Protein AF-A0A0M8TEH3-F1 (afdb_monomer_lite)

Foldseek 3Di:
DDKDKAQDVGFDQWDDDPQKTWGPCSDPQWIWIWGADPVGIAIKIFRNDQDDPPFDKTKIKMQAAQWDWDADPQQKIFIAHPVRHTQFIQHFKKFAAPDADPPPRDGPDIDGWDWDWDDDHRMIIIMTTGDRRTGMIRNSVRCRVVRNQPDPVLVVLLVVLVVLLVVLQVLLQVVLVVCVVPHDPVLRQDLPDPCLVLLLVLLLVLLVVLCVVVVHDDPVLSVCLRSSLSSSLSSNCSSCVVVVHDDPPCPSSVSSSSSSNSSSNRPD

Structure (mmCIF, N/CA/C/O backbone):
data_AF-A0A0M8TEH3-F1
#
_entry.id   AF-A0A0M8TEH3-F1
#
loop_
_atom_site.group_PDB
_atom_site.id
_atom_site.type_symbol
_atom_site.label_atom_id
_atom_site.label_alt_id
_atom_site.label_comp_id
_atom_site.label_asym_id
_atom_site.label_entity_id
_atom_site.label_seq_id
_atom_site.pdbx_PDB_ins_code
_atom_site.Cartn_x
_atom_site.Cartn_y
_atom_site.Cartn_z
_atom_site.occupancy
_atom_site.B_iso_or_equiv
_atom_site.auth_seq_id
_atom_site.auth_comp_id
_atom_site.auth_asym_id
_atom_site.auth_atom_id
_atom_site.pdbx_PDB_model_num
ATOM 1 N N . MET A 1 1 ? 4.874 3.918 8.727 1.00 57.38 1 MET A N 1
ATOM 2 C CA . MET A 1 1 ? 3.866 3.924 9.818 1.00 57.38 1 MET A CA 1
ATOM 3 C C . MET A 1 1 ? 2.826 2.886 9.450 1.00 57.38 1 MET A C 1
ATOM 5 O O . MET A 1 1 ? 2.439 2.875 8.295 1.00 57.38 1 MET A O 1
ATOM 9 N N . GLN A 1 2 ? 2.426 2.018 10.378 1.00 65.50 2 GLN A N 1
ATOM 10 C CA . GLN A 1 2 ? 1.523 0.896 10.102 1.00 65.50 2 GLN A CA 1
ATOM 11 C C . GLN A 1 2 ? 0.302 0.999 11.023 1.00 65.50 2 GLN A C 1
ATOM 13 O O . GLN A 1 2 ? 0.466 1.233 12.225 1.00 65.50 2 GLN A O 1
ATOM 18 N N . ILE A 1 3 ? -0.900 0.846 10.463 1.00 69.75 3 ILE A N 1
ATOM 19 C CA . ILE A 1 3 ? -2.105 0.527 11.235 1.00 69.75 3 ILE A CA 1
ATOM 20 C C . ILE A 1 3 ? -2.339 -0.974 11.080 1.00 69.75 3 ILE A C 1
ATOM 22 O O . ILE A 1 3 ? -2.339 -1.485 9.964 1.00 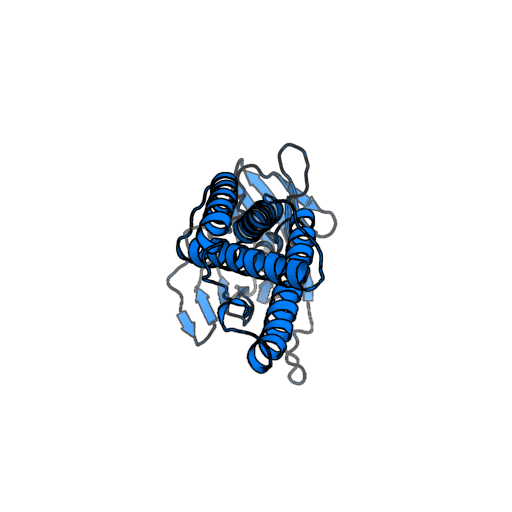69.75 3 ILE A O 1
ATOM 26 N N . THR A 1 4 ? -2.519 -1.683 12.188 1.00 74.56 4 THR A N 1
ATOM 27 C CA . THR A 1 4 ? -2.731 -3.134 12.183 1.00 74.56 4 THR A CA 1
ATOM 28 C C . THR A 1 4 ? -4.038 -3.459 12.882 1.00 74.56 4 THR A C 1
ATOM 30 O O . THR A 1 4 ? -4.184 -3.170 14.071 1.00 74.56 4 THR A O 1
ATOM 33 N N . LEU A 1 5 ? -4.964 -4.087 12.158 1.00 76.19 5 LEU A N 1
ATOM 34 C CA . LEU A 1 5 ? -6.160 -4.683 12.743 1.00 76.19 5 LEU A CA 1
ATOM 35 C C . LEU A 1 5 ? -5.788 -5.889 13.598 1.00 76.19 5 LEU A C 1
ATOM 37 O O . LEU A 1 5 ? -4.955 -6.714 13.228 1.00 76.19 5 LEU A O 1
ATOM 41 N N . GLN A 1 6 ? -6.391 -5.957 14.774 1.00 76.69 6 GLN A N 1
ATOM 42 C CA . GLN A 1 6 ? -6.222 -7.030 15.728 1.00 76.69 6 GLN A CA 1
ATOM 43 C C . GLN A 1 6 ? -7.579 -7.653 16.039 1.00 76.69 6 GLN A C 1
ATOM 45 O O . GLN A 1 6 ? -8.609 -6.986 16.043 1.00 76.69 6 GLN A O 1
ATOM 50 N N . TRP A 1 7 ? -7.548 -8.938 16.374 1.00 76.75 7 TRP A N 1
ATOM 51 C CA . TRP A 1 7 ? -8.711 -9.683 16.832 1.00 76.75 7 TRP A CA 1
ATOM 52 C C . TRP A 1 7 ? -8.555 -9.962 18.317 1.00 76.75 7 TRP A C 1
ATOM 54 O O . TRP A 1 7 ? -7.493 -10.402 18.773 1.00 76.75 7 TRP A O 1
ATOM 64 N N . LYS A 1 8 ? -9.589 -9.653 19.099 1.00 69.25 8 LYS A N 1
ATOM 65 C CA . LYS A 1 8 ? -9.547 -9.835 20.548 1.00 69.25 8 LYS A CA 1
ATOM 66 C C . LYS A 1 8 ? -9.510 -11.335 20.859 1.00 69.25 8 LYS A C 1
ATOM 68 O O . LYS A 1 8 ? -10.500 -12.021 20.664 1.00 69.25 8 LYS A O 1
ATOM 73 N N . GLY A 1 9 ? -8.370 -11.818 21.356 1.00 67.94 9 GLY A N 1
ATOM 74 C CA . GLY A 1 9 ? -8.129 -13.249 21.599 1.00 67.94 9 GLY A CA 1
ATOM 75 C C . GLY A 1 9 ? -7.393 -13.975 20.466 1.00 67.94 9 GLY A C 1
ATOM 76 O O . GLY A 1 9 ? -7.049 -15.140 20.634 1.00 67.94 9 GLY A O 1
ATOM 77 N N . GLY A 1 10 ? -7.075 -13.280 19.367 1.00 72.44 10 GLY A N 1
ATOM 78 C CA . GLY A 1 10 ? -6.498 -13.881 18.162 1.00 72.44 10 GLY A CA 1
ATOM 79 C C . GLY A 1 10 ? -7.558 -14.520 17.264 1.00 72.44 10 GLY A C 1
ATOM 80 O O . GLY A 1 10 ? -8.708 -14.679 17.661 1.00 72.44 10 GLY A O 1
ATOM 81 N N . LEU A 1 11 ? -7.170 -14.853 16.032 1.00 79.69 11 LEU A N 1
ATOM 82 C CA . LEU A 1 11 ? -8.042 -15.592 15.122 1.00 79.69 11 LEU A CA 1
ATOM 83 C C . LEU A 1 11 ? -7.914 -17.103 15.377 1.00 79.69 11 LEU A C 1
ATOM 85 O O . LEU A 1 11 ? -6.793 -17.585 15.570 1.00 79.69 11 LEU A O 1
ATOM 89 N N . PRO A 1 12 ? -9.029 -17.856 15.369 1.00 82.31 12 PRO A N 1
ATOM 90 C CA . PRO A 1 12 ? -9.002 -19.312 15.448 1.00 82.31 12 PRO A CA 1
ATOM 91 C C . PRO A 1 12 ? -8.363 -19.925 14.192 1.00 82.31 12 PRO A C 1
ATOM 93 O O . PRO A 1 12 ? -8.010 -19.235 13.238 1.00 82.31 12 PRO A O 1
ATOM 96 N N . LYS A 1 13 ? -8.201 -21.251 14.173 1.00 84.44 13 LYS A N 1
ATOM 97 C CA . LYS A 1 13 ? -7.773 -21.939 12.950 1.00 84.44 13 LYS A CA 1
ATOM 98 C C . LYS A 1 13 ? -8.873 -21.793 11.879 1.00 84.44 13 LYS A C 1
ATOM 100 O O . LYS A 1 13 ? -10.012 -22.143 12.189 1.00 84.44 13 LYS A O 1
ATOM 105 N N . PRO A 1 14 ? -8.559 -21.318 10.658 1.00 90.44 14 PRO A N 1
ATOM 106 C CA . PRO A 1 14 ? -9.569 -21.132 9.627 1.00 90.44 14 PRO A CA 1
ATOM 107 C C . PRO A 1 14 ? -9.998 -22.457 8.992 1.00 90.44 14 PRO A C 1
ATOM 109 O O . PRO A 1 14 ? -9.197 -23.392 8.868 1.00 90.44 14 PRO A O 1
ATOM 112 N N . GLN A 1 15 ? -11.245 -22.496 8.536 1.00 88.69 15 GLN A N 1
ATOM 113 C CA . GLN A 1 15 ? -11.731 -23.430 7.528 1.00 88.69 15 GLN A CA 1
ATOM 114 C C . GLN A 1 15 ? -11.452 -22.822 6.152 1.00 88.69 15 GLN A C 1
ATOM 116 O O . GLN A 1 15 ? -11.742 -21.651 5.925 1.00 88.69 15 GLN A O 1
ATOM 121 N N . LEU A 1 16 ? -10.822 -23.587 5.264 1.00 89.62 16 LEU A N 1
ATOM 122 C CA . LEU A 1 16 ? -10.418 -23.102 3.945 1.00 89.62 16 LEU A CA 1
ATOM 123 C C . LEU A 1 16 ? -11.288 -23.749 2.873 1.00 89.62 16 LEU A C 1
ATOM 125 O O . LEU A 1 16 ? -11.380 -24.976 2.831 1.00 89.62 16 LEU A O 1
ATOM 129 N N . ASP A 1 17 ? -11.852 -22.925 1.997 1.00 83.50 17 ASP A N 1
ATOM 130 C CA . ASP A 1 17 ? -12.578 -23.349 0.804 1.00 83.50 17 ASP A CA 1
ATOM 131 C C . ASP A 1 17 ? -12.169 -22.471 -0.387 1.00 83.50 17 ASP A C 1
ATOM 133 O O . ASP A 1 17 ? -12.531 -21.299 -0.484 1.00 83.50 17 ASP A O 1
ATOM 137 N N . GLY A 1 18 ? -11.326 -23.012 -1.270 1.00 87.88 18 GLY A N 1
ATOM 138 C CA . GLY A 1 18 ? -10.786 -22.271 -2.412 1.00 87.88 18 GLY A CA 1
ATOM 139 C C . GLY A 1 18 ? -10.038 -20.994 -2.003 1.00 87.88 18 GLY A C 1
ATOM 140 O O . GLY A 1 18 ? -8.974 -21.054 -1.385 1.00 87.88 18 GLY A O 1
ATOM 141 N N . THR A 1 19 ? -10.579 -19.836 -2.392 1.00 83.12 19 THR A N 1
ATOM 142 C CA . THR A 1 19 ? -10.060 -18.492 -2.072 1.00 83.12 19 THR A CA 1
ATOM 143 C C . THR A 1 19 ? -10.574 -17.939 -0.742 1.00 83.12 19 THR A C 1
ATOM 145 O O . THR A 1 19 ? -10.140 -16.862 -0.332 1.00 83.12 19 THR A O 1
ATOM 148 N N . ARG A 1 20 ? -11.473 -18.656 -0.060 1.00 83.50 20 ARG A N 1
ATOM 149 C CA . ARG A 1 20 ? -12.151 -18.231 1.166 1.00 83.50 20 ARG A CA 1
ATOM 150 C C . ARG A 1 20 ? -11.533 -18.895 2.396 1.00 83.50 20 ARG A C 1
ATOM 152 O O . ARG A 1 20 ? -11.299 -20.103 2.429 1.00 83.50 20 ARG A O 1
ATOM 159 N N . ALA A 1 21 ? -11.292 -18.094 3.428 1.00 86.50 21 ALA A N 1
ATOM 160 C CA . ALA A 1 21 ? -10.874 -18.519 4.755 1.00 86.50 21 ALA A CA 1
ATOM 161 C C . ALA A 1 21 ? -11.903 -18.052 5.789 1.00 86.50 21 ALA A C 1
ATOM 163 O O . ALA A 1 21 ? -12.058 -16.855 6.031 1.00 86.50 21 ALA A O 1
ATOM 164 N N . GLU A 1 22 ? -12.591 -19.003 6.411 1.00 86.75 22 GLU A N 1
ATOM 165 C CA . GLU A 1 22 ? -13.615 -18.756 7.421 1.00 86.75 22 GLU A CA 1
ATOM 166 C C . GLU A 1 22 ? -13.070 -19.029 8.824 1.00 86.75 22 GLU A C 1
ATOM 168 O O . GLU A 1 22 ? -12.599 -20.122 9.146 1.00 86.75 22 GLU A O 1
ATOM 173 N N . TYR A 1 23 ? -13.155 -18.027 9.687 1.00 86.69 23 TYR A N 1
ATOM 174 C CA . TYR A 1 23 ? -12.744 -18.073 11.080 1.00 86.69 23 TYR A CA 1
ATOM 175 C C . TYR A 1 23 ? -13.982 -18.133 11.970 1.00 86.69 23 TYR A C 1
ATOM 177 O O . TYR A 1 23 ? -14.551 -17.115 12.374 1.00 86.69 23 TYR A O 1
ATOM 185 N N . THR A 1 24 ? -14.386 -19.358 12.283 1.00 86.94 24 THR A N 1
ATOM 186 C CA . THR A 1 24 ? -15.602 -19.637 13.041 1.00 86.94 24 THR A CA 1
ATOM 187 C C . THR A 1 24 ? -15.549 -19.065 14.464 1.00 86.94 24 THR A C 1
ATOM 189 O O . THR A 1 24 ? -14.613 -19.346 15.213 1.00 86.94 24 THR A O 1
ATOM 192 N N . ASN A 1 25 ? -16.578 -18.310 14.861 1.00 81.50 25 ASN A N 1
ATOM 193 C CA . ASN A 1 25 ? -16.709 -17.634 16.158 1.00 81.50 25 ASN A CA 1
ATOM 194 C C . ASN A 1 25 ? -15.516 -16.719 16.498 1.00 81.50 25 ASN A C 1
ATOM 196 O O . ASN A 1 25 ? -15.121 -16.602 17.661 1.00 81.50 25 ASN A O 1
ATOM 200 N N . ALA A 1 26 ? -14.915 -16.091 15.483 1.00 82.12 26 ALA A N 1
ATOM 201 C CA . ALA A 1 26 ? -13.790 -15.172 15.655 1.00 82.12 26 ALA A CA 1
ATOM 202 C C . ALA A 1 26 ? -14.170 -13.881 16.396 1.00 82.12 26 ALA A C 1
ATOM 204 O O . ALA A 1 26 ? -13.321 -13.254 17.034 1.00 82.12 26 ALA A O 1
ATOM 205 N N . VAL A 1 27 ? -15.444 -13.499 16.351 1.00 79.31 27 VAL A N 1
ATOM 206 C CA . VAL A 1 27 ? -16.029 -12.489 17.235 1.00 79.31 27 VAL A CA 1
ATOM 207 C C . VAL A 1 27 ? -17.262 -13.090 17.923 1.00 79.31 27 VAL A C 1
ATOM 209 O O . VAL A 1 27 ? -17.767 -14.125 17.483 1.00 79.31 27 VAL A O 1
ATOM 212 N N . PRO A 1 28 ? -17.753 -12.509 19.034 1.00 79.94 28 PRO A N 1
ATOM 213 C CA . PRO A 1 28 ? -18.875 -13.092 19.768 1.00 79.94 28 PRO A CA 1
ATOM 214 C C . PRO A 1 28 ? -20.070 -13.356 18.843 1.00 79.94 28 PRO A C 1
ATOM 216 O O . PRO A 1 28 ? -20.590 -12.416 18.269 1.00 79.94 28 PRO A O 1
ATOM 219 N N . GLY A 1 29 ? -20.492 -14.609 18.664 1.00 76.62 29 GLY A N 1
ATOM 220 C CA . GLY A 1 29 ? -21.671 -14.955 17.853 1.00 76.62 29 GLY A CA 1
ATOM 221 C C . GLY A 1 29 ? -21.561 -14.724 16.337 1.00 76.62 29 GLY A C 1
ATOM 222 O O . GLY A 1 29 ? -22.583 -14.811 15.654 1.00 76.62 29 GLY A O 1
ATOM 223 N N . ALA A 1 30 ? -20.371 -14.436 15.802 1.00 82.19 30 ALA A N 1
ATOM 224 C CA . ALA A 1 30 ? -20.177 -14.234 14.368 1.00 82.19 30 ALA A CA 1
ATOM 225 C C . ALA A 1 30 ? -18.823 -14.762 13.879 1.00 82.19 30 ALA A C 1
ATOM 227 O O . ALA A 1 30 ? -17.839 -14.851 14.625 1.00 82.19 30 ALA A O 1
ATOM 228 N N . ASP A 1 31 ? -18.788 -15.103 12.601 1.00 84.50 31 ASP A N 1
ATOM 229 C CA . ASP A 1 31 ? -17.606 -15.596 11.916 1.00 84.50 31 ASP A CA 1
ATOM 230 C C . ASP A 1 31 ? -16.907 -14.449 11.196 1.00 84.50 31 ASP A C 1
ATOM 232 O O . ASP A 1 31 ? -17.531 -13.472 10.788 1.00 84.50 31 ASP A O 1
ATOM 236 N N . VAL A 1 32 ? -15.593 -14.560 11.042 1.00 83.56 32 VAL A N 1
ATOM 237 C CA . VAL A 1 32 ? -14.826 -13.648 10.190 1.00 83.56 32 VAL A CA 1
ATOM 238 C C . VAL A 1 32 ? -14.493 -14.393 8.920 1.00 83.56 32 VAL A C 1
ATOM 240 O O . VAL A 1 32 ? -13.919 -15.476 8.974 1.00 83.56 32 VAL A O 1
ATOM 243 N N . VAL A 1 33 ? -14.811 -13.801 7.783 1.00 82.94 33 VAL A N 1
ATOM 244 C CA . VAL A 1 33 ? -14.505 -14.366 6.477 1.00 82.94 33 VAL A CA 1
ATOM 245 C C . VAL A 1 33 ? -13.474 -13.478 5.810 1.00 82.94 33 VAL A C 1
ATOM 247 O O . VAL A 1 33 ? -13.597 -12.253 5.804 1.00 82.94 33 VAL A O 1
ATOM 250 N N . VAL A 1 34 ? -12.433 -14.107 5.279 1.00 82.94 34 VAL A N 1
ATOM 251 C CA . VAL A 1 34 ? -11.426 -13.462 4.443 1.00 82.94 34 VAL A CA 1
ATOM 252 C C . VAL A 1 34 ? -11.456 -14.139 3.087 1.00 82.94 34 VAL A C 1
ATOM 254 O O . VAL A 1 34 ? -11.293 -15.355 3.005 1.00 82.94 34 VAL A O 1
ATOM 257 N N . GLU A 1 35 ? -11.628 -13.366 2.027 1.00 77.75 35 GLU A N 1
ATOM 258 C CA . GLU A 1 35 ? -11.635 -13.870 0.659 1.00 77.75 35 GLU A CA 1
ATOM 259 C C . GLU A 1 35 ? -10.501 -13.239 -0.141 1.00 77.75 35 GLU A C 1
ATOM 261 O O . GLU A 1 35 ? -10.378 -12.020 -0.223 1.00 77.75 35 GLU A O 1
ATOM 266 N N . ALA A 1 36 ? -9.635 -14.065 -0.721 1.00 74.62 36 ALA A N 1
ATOM 267 C CA . ALA A 1 36 ? -8.556 -13.594 -1.574 1.00 74.62 36 ALA A CA 1
ATOM 268 C C . ALA A 1 36 ? -9.104 -13.161 -2.941 1.00 74.62 36 ALA A C 1
ATOM 270 O O . ALA A 1 36 ? -9.718 -13.953 -3.656 1.00 74.62 36 ALA A O 1
ATOM 271 N N . THR A 1 37 ? -8.816 -11.924 -3.342 1.00 72.19 37 THR A N 1
ATOM 272 C CA . THR A 1 37 ? -9.171 -11.382 -4.658 1.00 72.19 37 THR A CA 1
ATOM 273 C C . THR A 1 37 ? -7.928 -11.267 -5.539 1.00 72.19 37 THR A C 1
ATOM 275 O O . THR A 1 37 ? -6.789 -11.354 -5.079 1.00 72.19 37 THR A O 1
ATOM 278 N N . ARG A 1 38 ? -8.109 -11.032 -6.844 1.00 60.97 38 ARG A N 1
ATOM 279 C CA . ARG A 1 38 ? -6.980 -10.878 -7.788 1.00 60.97 38 ARG A CA 1
ATOM 280 C C . ARG A 1 38 ? -6.030 -9.731 -7.436 1.00 60.97 38 ARG A C 1
ATOM 282 O O . ARG A 1 38 ? -4.897 -9.727 -7.909 1.00 60.97 38 ARG A O 1
ATOM 289 N N . THR A 1 39 ? -6.504 -8.752 -6.674 1.00 59.31 39 THR A N 1
ATOM 290 C CA . THR A 1 39 ? -5.768 -7.532 -6.323 1.00 59.31 39 THR A CA 1
ATOM 291 C C . THR A 1 39 ? -5.513 -7.403 -4.823 1.00 59.31 39 THR A C 1
ATOM 293 O O . THR A 1 39 ? -4.977 -6.385 -4.400 1.00 59.31 39 THR A O 1
ATOM 296 N N . GLY A 1 40 ? -5.890 -8.395 -4.011 1.00 65.25 40 GLY A N 1
ATOM 297 C CA . GLY A 1 40 ? -5.753 -8.322 -2.560 1.00 65.25 40 GLY A CA 1
ATOM 298 C C . GLY A 1 40 ? -6.663 -9.313 -1.849 1.00 65.25 40 GLY A C 1
ATOM 299 O O . GLY A 1 40 ? -6.634 -10.509 -2.126 1.00 65.25 40 GLY A O 1
ATOM 300 N N . PHE A 1 41 ? -7.453 -8.816 -0.907 1.00 73.69 41 PHE A N 1
ATOM 301 C CA . PHE A 1 41 ? -8.433 -9.605 -0.177 1.00 73.69 41 PHE A CA 1
ATOM 302 C C . PHE A 1 41 ? -9.593 -8.720 0.276 1.00 73.69 41 PHE A C 1
ATOM 304 O O . PHE A 1 41 ? -9.430 -7.513 0.465 1.00 73.69 41 PHE A O 1
ATOM 311 N N . GLU A 1 42 ? -10.744 -9.337 0.479 1.00 69.88 42 GLU A N 1
ATOM 312 C CA . GLU A 1 42 ? -11.897 -8.758 1.151 1.00 69.88 42 GLU A CA 1
ATOM 313 C C . GLU A 1 42 ? -12.075 -9.433 2.507 1.00 69.88 42 GLU A C 1
ATOM 315 O O . GLU A 1 42 ? -11.694 -10.588 2.706 1.00 69.88 42 GLU A O 1
ATOM 320 N N . GLN A 1 43 ? -12.600 -8.684 3.471 1.00 75.56 43 GLN A N 1
ATOM 321 C CA . GLN A 1 43 ? -12.847 -9.183 4.813 1.00 75.56 43 GLN A CA 1
ATOM 322 C C . GLN A 1 43 ? -14.199 -8.680 5.298 1.00 75.56 43 GLN A C 1
ATOM 324 O O . GLN A 1 43 ? -14.441 -7.476 5.312 1.00 75.56 43 GLN A O 1
ATOM 329 N N . PHE A 1 44 ? -15.027 -9.592 5.787 1.00 79.94 44 PHE A N 1
ATOM 330 C CA . PHE A 1 44 ? -16.341 -9.289 6.342 1.00 79.94 44 PHE A CA 1
ATOM 331 C C . PHE A 1 44 ? -16.640 -10.183 7.552 1.00 79.94 44 PHE A C 1
ATOM 333 O O . PHE A 1 44 ? -15.935 -11.156 7.830 1.00 79.94 44 PHE A O 1
ATOM 340 N N . VAL A 1 45 ? -17.646 -9.795 8.330 1.00 81.06 45 VAL A N 1
ATOM 341 C CA . VAL A 1 45 ? -18.127 -10.514 9.513 1.00 81.06 45 VAL A CA 1
ATOM 342 C C . VAL A 1 45 ? -19.526 -11.045 9.219 1.00 81.06 45 VAL A C 1
ATOM 344 O O . VAL A 1 45 ? -20.421 -10.259 8.916 1.00 81.06 45 VAL A O 1
ATOM 347 N N . GLU A 1 46 ? -19.718 -12.357 9.332 1.00 79.06 46 GLU A N 1
ATOM 348 C CA . GLU A 1 46 ? -21.011 -13.029 9.152 1.00 79.06 46 GLU A CA 1
ATOM 349 C C . GLU A 1 46 ? -21.631 -13.355 10.515 1.00 79.06 46 GLU A C 1
ATOM 351 O O . GLU A 1 46 ? -21.151 -14.211 11.263 1.00 79.06 46 GLU A O 1
ATOM 356 N N . ILE A 1 47 ? -22.708 -12.654 10.857 1.00 75.25 47 ILE A N 1
ATOM 357 C CA . ILE A 1 47 ? -23.450 -12.816 12.106 1.00 75.25 47 ILE A CA 1
ATOM 358 C C . ILE A 1 47 ? -24.361 -14.038 11.986 1.00 75.25 47 ILE A C 1
ATOM 360 O O . ILE A 1 47 ? -25.301 -14.060 11.195 1.00 75.25 47 ILE A O 1
ATOM 364 N N . LYS A 1 48 ? -24.104 -15.061 12.809 1.00 68.62 48 LYS A N 1
ATOM 365 C CA . LYS A 1 48 ? -24.809 -16.353 12.727 1.00 68.62 48 LYS A CA 1
ATOM 366 C C . LYS A 1 48 ? -26.238 -16.318 13.233 1.00 68.62 48 LYS A C 1
ATOM 368 O O . LYS A 1 48 ? -27.058 -17.137 12.828 1.00 68.62 48 LYS A O 1
ATOM 373 N N . GLN A 1 49 ? -26.513 -15.440 14.187 1.00 61.44 49 GLN A N 1
ATOM 374 C CA . GLN A 1 49 ? -27.825 -15.324 14.799 1.00 61.44 49 GLN A CA 1
ATOM 375 C C . GLN A 1 49 ? -28.180 -13.861 14.950 1.00 61.44 49 GLN A C 1
ATOM 377 O O . GLN A 1 49 ? -27.397 -13.077 15.488 1.00 61.44 49 GLN A O 1
ATOM 382 N N . GLN A 1 50 ? -29.381 -13.524 14.485 1.00 57.53 50 GLN A N 1
ATOM 383 C CA . GLN A 1 50 ? -29.934 -12.196 14.650 1.00 57.53 50 GLN A CA 1
ATOM 384 C C . GLN A 1 50 ? -29.897 -11.828 16.140 1.00 57.53 50 GLN A C 1
ATOM 386 O O . GLN A 1 50 ? -30.338 -12.629 16.973 1.00 57.53 50 GLN A O 1
ATOM 391 N N . PRO A 1 51 ? -29.350 -10.662 16.506 1.00 53.81 51 PRO A N 1
ATOM 392 C CA . PRO A 1 51 ? -29.242 -10.287 17.905 1.00 53.81 51 PRO A CA 1
ATOM 393 C C . PRO A 1 51 ? -30.641 -10.188 18.511 1.00 53.81 51 PRO A C 1
ATOM 395 O O . PRO A 1 51 ? -31.471 -9.429 18.011 1.00 53.81 51 PRO A O 1
ATOM 398 N N . ALA A 1 52 ? -30.908 -10.941 19.581 1.00 51.19 52 ALA A N 1
ATOM 399 C CA . ALA A 1 52 ? -32.124 -10.748 20.366 1.00 51.19 52 ALA A CA 1
ATOM 400 C C . ALA A 1 52 ? -32.159 -9.315 20.932 1.00 51.19 52 ALA A C 1
ATOM 402 O O . ALA A 1 52 ? -31.105 -8.694 21.102 1.00 51.19 52 ALA A O 1
ATOM 403 N N . GLU A 1 53 ? -33.363 -8.792 21.191 1.00 48.81 53 GLU A N 1
ATOM 404 C CA . GLU A 1 53 ? -33.610 -7.416 21.651 1.00 48.81 53 GLU A CA 1
ATOM 405 C C . GLU A 1 53 ? -32.544 -6.937 22.657 1.00 48.81 53 GLU A C 1
ATOM 407 O O . GLU A 1 53 ? -32.402 -7.485 23.750 1.00 48.81 53 GLU A O 1
ATOM 412 N N . GLY A 1 54 ? -31.748 -5.936 22.258 1.00 54.25 54 GLY A N 1
ATOM 413 C CA . GLY A 1 54 ? -30.585 -5.472 23.031 1.00 54.25 54 GLY A CA 1
ATOM 414 C C . GLY A 1 54 ? -29.419 -4.937 22.194 1.00 54.25 54 GLY A C 1
ATOM 415 O O . GLY A 1 54 ? -28.566 -4.229 22.725 1.00 54.25 54 GLY A O 1
ATOM 416 N N . GLY A 1 55 ? -29.420 -5.206 20.884 1.00 64.12 55 GLY A N 1
ATOM 417 C CA . GLY A 1 55 ? -28.388 -4.746 19.954 1.00 64.12 55 GLY A CA 1
ATOM 418 C C . GLY A 1 55 ? -27.113 -5.588 20.032 1.00 64.12 55 GLY A C 1
ATOM 419 O O . GLY A 1 55 ? -26.717 -6.078 21.087 1.00 64.12 55 GLY A O 1
ATOM 420 N N . TYR A 1 56 ? -26.454 -5.775 18.891 1.00 74.06 56 TYR A N 1
ATOM 421 C CA . TYR A 1 56 ? -25.186 -6.493 18.812 1.00 74.06 56 TYR A CA 1
ATOM 422 C C . TYR A 1 56 ? -24.032 -5.517 18.760 1.00 74.06 56 TYR A C 1
ATOM 424 O O . TYR A 1 56 ? -24.100 -4.480 18.106 1.00 74.06 56 TYR A O 1
ATOM 432 N N . THR A 1 57 ? -22.965 -5.807 19.493 1.00 80.00 57 THR A N 1
ATOM 433 C CA . THR A 1 57 ? -21.769 -4.974 19.471 1.00 80.00 57 THR A CA 1
ATOM 434 C C . THR A 1 57 ? -20.536 -5.830 19.656 1.00 80.00 57 THR A C 1
ATOM 436 O O . THR A 1 57 ? -20.473 -6.681 20.543 1.00 80.00 57 THR A O 1
ATOM 439 N N . TYR A 1 58 ? -19.523 -5.555 18.847 1.00 80.75 58 TYR A N 1
ATOM 440 C CA . TYR A 1 58 ? -18.209 -6.162 18.972 1.00 80.75 58 TYR A CA 1
ATOM 441 C C . TYR A 1 58 ? -17.122 -5.102 18.834 1.00 80.75 58 TYR A C 1
ATOM 443 O O . TYR A 1 58 ? -17.329 -4.012 18.302 1.00 80.75 58 TYR A O 1
ATOM 451 N N . THR A 1 59 ? -15.948 -5.403 19.383 1.00 84.94 59 THR A N 1
ATOM 452 C CA . THR A 1 59 ? -14.808 -4.487 19.364 1.00 84.94 59 THR A CA 1
ATOM 453 C C . THR A 1 59 ? -13.704 -5.043 18.488 1.00 84.94 59 THR A C 1
ATOM 455 O O . THR A 1 59 ? -13.225 -6.153 18.719 1.00 84.94 59 THR A O 1
ATOM 458 N N . LEU A 1 60 ? -13.257 -4.222 17.545 1.00 85.19 60 LEU A N 1
ATOM 459 C CA . LEU A 1 60 ? -12.096 -4.455 16.706 1.00 85.19 60 LEU A CA 1
ATOM 460 C C . LEU A 1 60 ? -10.932 -3.572 17.187 1.00 85.19 60 LEU A C 1
ATOM 462 O O . LEU A 1 60 ? -10.938 -2.359 16.952 1.00 85.19 60 LEU A O 1
ATOM 466 N N . PRO A 1 61 ? -9.946 -4.137 17.901 1.00 85.31 61 PRO A N 1
ATOM 467 C CA . PRO A 1 61 ? -8.753 -3.395 18.278 1.00 85.31 61 PRO A CA 1
ATOM 468 C C . PRO A 1 61 ? -7.873 -3.101 17.055 1.00 85.31 61 PRO A C 1
ATOM 470 O O . PRO A 1 61 ? -7.591 -3.968 16.237 1.00 85.31 61 PRO A O 1
ATOM 473 N N . LEU A 1 62 ? -7.379 -1.875 16.957 1.00 85.19 62 LEU A N 1
ATOM 474 C CA . LEU A 1 62 ? -6.409 -1.413 15.971 1.00 85.19 62 LEU A CA 1
ATOM 475 C C . LEU A 1 62 ? -5.148 -0.947 16.697 1.00 85.19 62 LEU A C 1
ATOM 477 O O . LEU A 1 62 ? -5.209 -0.110 17.595 1.00 85.19 62 LEU A O 1
ATOM 481 N N . LYS A 1 63 ? -3.975 -1.394 16.259 1.00 83.38 63 LYS A N 1
ATOM 482 C CA . LYS A 1 63 ? -2.708 -0.753 16.629 1.00 83.38 63 LYS A CA 1
ATOM 483 C C . LYS A 1 63 ? -2.413 0.363 15.644 1.00 83.38 63 LYS A C 1
ATOM 485 O O . LYS A 1 63 ? -2.258 0.097 14.460 1.00 83.38 63 LYS A O 1
ATOM 490 N N . ALA A 1 64 ? -2.288 1.591 16.136 1.00 83.62 64 ALA A N 1
ATOM 491 C CA . ALA A 1 64 ? -2.042 2.783 15.327 1.00 83.62 64 ALA A CA 1
ATOM 492 C C . ALA A 1 64 ? -0.958 3.645 15.998 1.00 83.62 64 ALA A C 1
ATOM 494 O O . ALA A 1 64 ? -1.210 4.721 16.542 1.00 83.62 64 ALA A O 1
ATOM 495 N N . LYS A 1 65 ? 0.281 3.134 16.033 1.00 81.50 65 LYS A N 1
ATOM 496 C CA . LYS A 1 65 ? 1.375 3.759 16.793 1.00 81.50 65 LYS A CA 1
ATOM 497 C C . LYS A 1 65 ? 1.695 5.157 16.255 1.00 81.50 65 LYS A C 1
ATOM 499 O O . LYS A 1 65 ? 2.106 5.309 15.109 1.00 81.50 65 LYS A O 1
ATOM 504 N N . GLY A 1 66 ? 1.584 6.161 17.126 1.00 82.69 66 GLY A N 1
ATOM 505 C CA . GLY A 1 66 ? 1.887 7.556 16.791 1.00 82.69 66 GLY A CA 1
ATOM 506 C C . GLY A 1 66 ? 0.813 8.246 15.947 1.00 82.69 66 GLY A C 1
ATOM 507 O O . GLY A 1 66 ? 1.074 9.332 15.431 1.00 82.69 66 GLY A O 1
ATOM 508 N N . LEU A 1 67 ? -0.362 7.624 15.813 1.00 87.31 67 LEU A N 1
ATOM 509 C CA . LEU A 1 67 ? -1.509 8.173 15.107 1.00 87.31 67 LEU A CA 1
ATOM 510 C C . LEU A 1 67 ? -2.652 8.457 16.083 1.00 87.31 67 LEU A C 1
ATOM 512 O O . LEU A 1 67 ? -2.865 7.732 17.056 1.00 87.31 67 LEU A O 1
ATOM 516 N N . ILE A 1 68 ? -3.392 9.516 15.787 1.00 88.31 68 ILE A N 1
ATOM 517 C CA . ILE A 1 68 ? -4.619 9.915 16.464 1.00 88.31 68 ILE A CA 1
ATOM 518 C C . ILE A 1 68 ? -5.771 9.542 15.535 1.00 88.31 68 ILE A C 1
ATOM 520 O O . ILE A 1 68 ? -5.800 9.995 14.390 1.00 88.31 68 ILE A O 1
ATOM 524 N N . ALA A 1 69 ? -6.698 8.713 16.010 1.00 90.25 69 ALA A N 1
ATOM 525 C CA . ALA A 1 69 ? -7.906 8.361 15.278 1.00 90.25 69 ALA A CA 1
ATOM 526 C C . ALA A 1 69 ? -9.063 9.274 15.692 1.00 90.25 69 ALA A C 1
ATOM 528 O O . ALA A 1 69 ? -9.352 9.442 16.879 1.00 90.25 69 ALA A O 1
ATOM 529 N N . LYS A 1 70 ? -9.750 9.849 14.707 1.00 89.44 70 LYS A N 1
ATOM 530 C CA . LYS A 1 70 ? -10.928 10.688 14.911 1.00 89.44 70 LYS A CA 1
ATOM 531 C C . LYS A 1 70 ? -12.038 10.258 13.967 1.00 89.44 70 LYS A C 1
ATOM 533 O O . LYS A 1 70 ? -11.834 10.181 12.761 1.00 89.44 70 LYS A O 1
ATOM 538 N N . GLN A 1 71 ? -13.220 10.024 14.520 1.00 89.75 71 GLN A N 1
ATOM 539 C CA . GLN A 1 71 ? -14.409 9.774 13.720 1.00 89.75 71 GLN A CA 1
ATOM 540 C C . GLN A 1 71 ? -14.925 11.078 13.094 1.00 89.75 71 GLN A C 1
ATOM 542 O O . GLN A 1 71 ? -14.968 12.120 13.756 1.00 89.75 71 GLN A O 1
ATOM 547 N N . LEU A 1 72 ? -15.284 11.020 11.816 1.00 87.75 72 LEU A N 1
ATOM 548 C CA . LEU A 1 72 ? -15.852 12.120 11.044 1.00 87.75 72 LEU A CA 1
ATOM 549 C C . LEU A 1 72 ? -17.385 12.048 11.024 1.00 87.75 72 LEU A C 1
ATOM 551 O O . LEU A 1 72 ? -17.988 11.034 11.374 1.00 87.75 72 LEU A O 1
ATOM 555 N N . ALA A 1 73 ? -18.019 13.145 10.605 1.00 84.81 73 ALA A N 1
ATOM 556 C CA . ALA A 1 73 ? -19.478 13.269 10.570 1.00 84.81 73 ALA A CA 1
ATOM 557 C C . ALA A 1 73 ? -20.156 12.304 9.578 1.00 84.81 73 ALA A C 1
ATOM 559 O O . ALA A 1 73 ? -21.325 11.974 9.744 1.00 84.81 73 ALA A O 1
ATOM 560 N N . ASP A 1 74 ? -19.428 11.840 8.560 1.00 78.94 74 ASP A N 1
ATOM 561 C CA . ASP A 1 74 ? -19.903 10.852 7.586 1.00 78.94 74 ASP A CA 1
ATOM 562 C C . ASP A 1 74 ? -19.828 9.400 8.102 1.00 78.94 74 ASP A C 1
ATOM 564 O O . ASP A 1 74 ? -20.316 8.490 7.433 1.00 78.94 74 ASP A O 1
ATOM 568 N N . GLY A 1 75 ? -19.261 9.186 9.296 1.00 80.94 75 GLY A N 1
ATOM 569 C CA . GLY A 1 75 ? -19.053 7.876 9.915 1.00 80.94 75 GLY A CA 1
ATOM 570 C C . GLY A 1 75 ? -17.677 7.261 9.642 1.00 80.94 75 GLY A C 1
ATOM 571 O O . GLY A 1 75 ? -17.346 6.250 10.260 1.00 80.94 75 GLY A O 1
ATOM 572 N N . SER A 1 76 ? -16.861 7.868 8.774 1.00 85.12 76 SER A N 1
ATOM 573 C CA . SER A 1 76 ? -15.487 7.431 8.511 1.00 85.12 76 SER A CA 1
ATOM 574 C C . SER A 1 76 ? -14.549 7.753 9.681 1.00 85.12 76 SER A C 1
ATOM 576 O O . SER A 1 76 ? -14.864 8.553 10.567 1.00 85.12 76 SER A O 1
ATOM 578 N N . VAL A 1 77 ? -13.370 7.134 9.706 1.00 87.69 77 VAL A N 1
ATOM 579 C CA . VAL A 1 77 ? -12.333 7.372 10.716 1.00 87.69 77 VAL A CA 1
ATOM 580 C C . VAL A 1 77 ? -11.084 7.918 10.049 1.00 87.69 77 VAL A C 1
ATOM 582 O O . VAL A 1 77 ? -10.448 7.251 9.236 1.00 87.69 77 VAL A O 1
ATOM 585 N N . GLN A 1 78 ? -10.701 9.132 10.422 1.00 88.12 78 GLN A N 1
ATOM 586 C CA . GLN A 1 78 ? -9.472 9.770 9.979 1.00 88.12 78 GLN A CA 1
ATOM 587 C C . GLN A 1 78 ? -8.337 9.491 10.964 1.00 88.12 78 GLN A C 1
ATOM 589 O O . GLN A 1 78 ? -8.489 9.682 12.169 1.00 88.12 78 GLN A O 1
ATOM 594 N N . PHE A 1 79 ? -7.175 9.111 10.435 1.00 87.25 79 PHE A N 1
ATOM 595 C CA . PHE A 1 79 ? -5.942 8.938 11.197 1.00 87.25 79 PHE A CA 1
ATOM 596 C C . PHE A 1 79 ? -4.969 10.075 10.872 1.00 87.25 79 PHE A C 1
ATOM 598 O O . PHE A 1 79 ? -4.624 10.296 9.704 1.00 87.25 79 PHE A O 1
ATOM 605 N N . THR A 1 80 ? -4.511 10.796 11.895 1.00 85.38 80 THR A N 1
ATOM 606 C CA . THR A 1 80 ? -3.548 11.902 11.766 1.00 85.38 80 THR A CA 1
ATOM 607 C C . THR A 1 80 ? -2.310 11.671 12.618 1.00 85.38 80 THR A C 1
ATOM 609 O O . THR A 1 80 ? -2.369 10.992 13.639 1.00 85.38 80 THR A O 1
ATOM 612 N N . ASP A 1 81 ? -1.179 12.255 12.232 1.00 83.50 81 ASP A N 1
ATOM 613 C CA . ASP A 1 81 ? -0.014 12.315 13.116 1.00 83.50 81 ASP A CA 1
ATOM 614 C C . ASP A 1 81 ? -0.153 13.422 14.181 1.00 83.50 81 ASP A C 1
ATOM 616 O O . ASP A 1 81 ? -1.117 14.191 14.203 1.00 83.50 81 ASP A O 1
ATOM 620 N N . LYS A 1 82 ? 0.844 13.520 15.066 1.00 82.75 82 LYS A N 1
ATOM 621 C CA . LYS A 1 82 ? 0.935 14.557 16.110 1.00 82.75 82 LYS A CA 1
ATOM 622 C C . LYS A 1 82 ? 0.960 16.001 15.582 1.00 82.75 82 LYS A C 1
ATOM 624 O O . LYS A 1 82 ? 0.720 16.923 16.351 1.00 82.75 82 LYS A O 1
ATOM 629 N N . ASN A 1 83 ? 1.262 16.197 14.298 1.00 80.94 83 ASN A N 1
ATOM 630 C CA . ASN A 1 83 ? 1.285 17.498 13.633 1.00 80.94 83 ASN A CA 1
ATOM 631 C C . ASN A 1 83 ? -0.030 17.764 12.872 1.00 80.94 83 ASN A C 1
ATOM 633 O O . ASN A 1 83 ? -0.084 18.678 12.052 1.00 80.94 83 ASN A O 1
ATOM 637 N N . ASN A 1 84 ? -1.078 16.963 13.112 1.00 76.12 84 ASN A N 1
ATOM 638 C CA . ASN A 1 84 ? -2.369 16.996 12.418 1.00 76.12 84 ASN A CA 1
ATOM 639 C C . ASN A 1 84 ? -2.294 16.727 10.906 1.00 76.12 84 ASN A C 1
ATOM 641 O O . ASN A 1 84 ? -3.244 17.019 10.175 1.00 76.12 84 ASN A O 1
ATOM 645 N N . LYS A 1 85 ? -1.206 16.133 10.404 1.00 75.94 85 LYS A N 1
ATOM 646 C CA . LYS A 1 85 ? -1.143 15.730 8.999 1.00 75.94 85 LYS A CA 1
ATOM 647 C C . LYS A 1 85 ? -1.969 14.461 8.809 1.00 75.94 85 LYS A C 1
ATOM 649 O O . LYS A 1 85 ? -1.799 13.488 9.542 1.00 75.94 85 LYS A O 1
ATOM 654 N N . LYS A 1 86 ? -2.860 14.473 7.816 1.00 78.06 86 LYS A N 1
ATOM 655 C CA . LYS A 1 86 ? -3.665 13.311 7.413 1.00 78.06 86 LYS A CA 1
ATOM 656 C C . LYS A 1 86 ? -2.748 12.194 6.912 1.00 78.06 86 LYS A C 1
ATOM 658 O O . LYS A 1 86 ? -1.967 12.427 5.993 1.00 78.06 86 LYS A O 1
ATOM 663 N N . GLN A 1 87 ? -2.871 11.013 7.513 1.00 77.06 87 GLN A N 1
ATOM 664 C CA . GLN A 1 87 ? -2.085 9.831 7.155 1.00 77.06 87 GLN A CA 1
ATOM 665 C C . GLN A 1 87 ? -2.954 8.751 6.504 1.00 77.06 87 GLN A C 1
ATOM 667 O O . GLN A 1 87 ? -2.536 8.175 5.511 1.00 77.06 87 GLN A O 1
ATOM 672 N N . ALA A 1 88 ? -4.170 8.515 7.012 1.00 77.94 88 ALA A N 1
ATOM 673 C CA . ALA A 1 88 ? -5.092 7.528 6.444 1.00 77.94 88 ALA A CA 1
ATOM 674 C C . ALA A 1 88 ? -6.562 7.867 6.741 1.00 77.94 88 ALA A C 1
ATOM 676 O O . ALA A 1 88 ? -6.859 8.694 7.610 1.00 77.94 88 ALA A O 1
ATOM 677 N N . VAL A 1 89 ? -7.481 7.220 6.020 1.00 82.12 89 VAL A N 1
ATOM 678 C CA . VAL A 1 89 ? -8.931 7.246 6.274 1.00 82.12 89 VAL A CA 1
ATOM 679 C C . VAL A 1 89 ? -9.478 5.833 6.138 1.00 82.12 89 VAL A C 1
ATOM 681 O O . VAL A 1 89 ? -9.219 5.179 5.135 1.00 82.12 89 VAL A O 1
ATOM 684 N N . MET A 1 90 ? -10.244 5.394 7.130 1.00 82.94 90 MET A N 1
ATOM 685 C CA . MET A 1 90 ? -11.104 4.218 7.051 1.00 82.94 90 MET A CA 1
ATOM 686 C C . MET A 1 90 ? -12.527 4.689 6.720 1.00 82.94 90 MET A C 1
ATOM 688 O O . MET A 1 90 ? -13.061 5.495 7.482 1.00 82.94 90 MET A O 1
ATOM 692 N N . PRO A 1 91 ? -13.150 4.242 5.622 1.00 82.62 91 PRO A N 1
ATOM 693 C CA . PRO A 1 91 ? -14.548 4.510 5.305 1.00 82.62 91 PRO A CA 1
ATOM 694 C C . PRO A 1 91 ? -15.492 4.053 6.420 1.00 82.62 91 PRO A C 1
ATOM 696 O O . PRO A 1 91 ? -15.134 3.230 7.264 1.00 82.62 91 PRO A O 1
ATOM 699 N N . ALA A 1 92 ? -16.712 4.589 6.414 1.00 79.81 92 ALA A N 1
ATOM 700 C CA . ALA A 1 92 ? -17.755 4.127 7.322 1.00 79.81 92 ALA A CA 1
ATOM 701 C C . ALA A 1 92 ? -18.082 2.644 7.044 1.00 79.81 92 ALA A C 1
ATOM 703 O O . ALA A 1 92 ? -18.117 2.255 5.873 1.00 79.81 92 ALA A O 1
ATOM 704 N N . PRO A 1 93 ? -18.308 1.820 8.078 1.00 79.50 93 PRO A N 1
ATOM 705 C CA . PRO A 1 93 ? -18.707 0.431 7.905 1.00 79.50 93 PRO A CA 1
ATOM 706 C C . PRO A 1 93 ? -20.135 0.339 7.368 1.00 79.50 93 PRO A C 1
ATOM 708 O O . PRO A 1 93 ? -21.009 1.154 7.699 1.00 79.50 93 PRO A O 1
ATOM 711 N N . VAL A 1 94 ? -20.364 -0.673 6.542 1.00 81.06 94 VAL A N 1
ATOM 712 C CA . VAL A 1 94 ? -21.654 -0.955 5.910 1.00 81.06 94 VAL A CA 1
ATOM 713 C C . VAL A 1 94 ? -22.049 -2.400 6.182 1.00 81.06 94 VAL A C 1
ATOM 715 O O . VAL A 1 94 ? -21.203 -3.257 6.422 1.00 81.06 94 VAL A O 1
ATOM 718 N N . MET A 1 95 ? -23.347 -2.665 6.186 1.00 73.06 95 MET A N 1
ATOM 719 C CA . MET A 1 95 ? -23.903 -4.010 6.309 1.00 73.06 95 MET A CA 1
ATOM 720 C C . MET A 1 95 ? -24.901 -4.257 5.195 1.00 73.06 95 MET A C 1
ATOM 722 O O . MET A 1 95 ? -25.518 -3.308 4.705 1.00 73.06 95 MET A O 1
ATOM 726 N N . TRP A 1 96 ? -25.071 -5.521 4.838 1.00 74.62 96 TRP A N 1
ATOM 727 C CA . TRP A 1 96 ? -26.072 -5.963 3.880 1.00 74.62 96 TRP A CA 1
ATOM 728 C C . TRP A 1 96 ? -26.815 -7.204 4.369 1.00 74.62 96 TRP A C 1
ATOM 730 O O . TRP A 1 96 ? -26.406 -7.881 5.322 1.00 74.62 96 TRP A O 1
ATOM 740 N N . ASP A 1 97 ? -27.994 -7.425 3.794 1.00 65.88 97 ASP A N 1
ATOM 741 C CA . ASP A 1 97 ? -28.851 -8.553 4.127 1.00 65.88 97 ASP A CA 1
ATOM 742 C C . ASP A 1 97 ? -28.406 -9.829 3.395 1.00 65.88 97 ASP A C 1
ATOM 744 O O . ASP A 1 97 ? -27.644 -9.800 2.431 1.00 65.88 97 ASP A O 1
ATOM 748 N N . ALA A 1 98 ? -28.886 -10.984 3.866 1.00 55.31 98 ALA A N 1
ATOM 749 C CA . ALA A 1 98 ? -28.607 -12.277 3.231 1.00 55.31 98 ALA A CA 1
ATOM 750 C C . ALA A 1 98 ? -29.308 -12.422 1.868 1.00 55.31 98 ALA A C 1
ATOM 752 O O . ALA A 1 98 ? -29.111 -13.415 1.169 1.00 55.31 98 ALA A O 1
ATOM 753 N N . THR A 1 99 ? -30.179 -11.470 1.524 1.00 53.44 99 THR A N 1
ATOM 754 C CA . THR A 1 99 ? -30.972 -11.490 0.304 1.00 53.44 99 THR A CA 1
ATOM 755 C C . THR A 1 99 ? -30.076 -11.116 -0.865 1.00 53.44 99 THR A C 1
ATOM 757 O O . THR A 1 99 ? -29.539 -10.012 -0.941 1.00 53.44 99 THR A O 1
ATOM 760 N N . VAL A 1 100 ? -29.902 -12.060 -1.779 1.00 51.75 100 VAL A N 1
ATOM 761 C CA . VAL A 1 100 ? -29.180 -11.855 -3.031 1.00 51.75 100 VAL A CA 1
ATOM 762 C C . VAL A 1 100 ? -30.225 -11.775 -4.135 1.00 51.75 100 VAL A C 1
ATOM 764 O O . VAL A 1 100 ? -31.110 -12.632 -4.198 1.00 51.75 100 VAL A O 1
ATOM 767 N N . ASP A 1 101 ? -30.164 -10.761 -4.996 1.00 46.59 101 ASP A N 1
ATOM 768 C CA . ASP A 1 101 ? -30.989 -10.758 -6.204 1.00 46.59 101 ASP A CA 1
ATOM 769 C C . ASP A 1 101 ? -30.531 -11.912 -7.112 1.00 46.59 101 ASP A C 1
ATOM 771 O O . ASP A 1 101 ? -29.384 -11.946 -7.557 1.00 46.59 101 ASP A O 1
ATOM 775 N N . GLU A 1 102 ? -31.413 -12.880 -7.384 1.00 43.47 102 GLU A N 1
ATOM 776 C CA . GLU A 1 102 ? -31.081 -14.098 -8.147 1.00 43.47 102 GLU A CA 1
ATOM 777 C C . GLU A 1 102 ? -30.601 -13.816 -9.583 1.00 43.47 102 GLU A C 1
ATOM 779 O O . GLU A 1 102 ? -30.038 -14.696 -10.239 1.00 43.47 102 GLU A O 1
ATOM 784 N N . ARG A 1 103 ? -30.829 -12.604 -10.103 1.00 47.22 103 ARG A N 1
ATOM 785 C CA . ARG A 1 103 ? -30.526 -12.228 -11.483 1.00 47.22 103 ARG A CA 1
ATOM 786 C C . ARG A 1 103 ? -29.214 -11.461 -11.611 1.00 47.22 103 ARG A C 1
ATOM 788 O O . ARG A 1 103 ? -28.547 -11.612 -12.635 1.00 47.22 103 ARG A O 1
ATOM 795 N N . SER A 1 104 ? -28.858 -10.639 -10.624 1.00 49.16 104 SER A N 1
ATOM 796 C CA . SER A 1 104 ? -27.613 -9.856 -10.617 1.00 49.16 104 SER A CA 1
ATOM 797 C C . SER A 1 104 ? -26.549 -10.376 -9.649 1.00 49.16 104 SER A C 1
ATOM 799 O O . SER A 1 104 ? -25.378 -10.061 -9.841 1.00 49.16 104 SER A O 1
ATOM 801 N N . GLY A 1 105 ? -26.922 -11.166 -8.640 1.00 51.75 105 GLY A N 1
ATOM 802 C CA . GLY A 1 105 ? -26.028 -11.549 -7.545 1.00 51.75 105 GLY A CA 1
ATOM 803 C C . GLY A 1 105 ? -25.718 -10.401 -6.576 1.00 51.75 105 GLY A C 1
ATOM 804 O O . GLY A 1 105 ? -24.853 -10.553 -5.721 1.00 51.75 105 GLY A O 1
ATOM 805 N N . GLU A 1 106 ? -26.401 -9.260 -6.709 1.00 48.25 106 GLU A N 1
ATOM 806 C CA . GLU A 1 106 ? -26.175 -8.071 -5.885 1.00 48.25 106 GLU A CA 1
ATOM 807 C C . GLU A 1 106 ? -26.999 -8.121 -4.595 1.00 48.25 106 GLU A C 1
ATOM 809 O O . GLU A 1 106 ? -28.159 -8.548 -4.586 1.00 48.25 106 GLU A O 1
ATOM 814 N N . HIS A 1 107 ? -26.414 -7.616 -3.511 1.00 56.56 107 HIS A N 1
ATOM 815 C CA . HIS A 1 107 ? -27.112 -7.417 -2.247 1.00 56.56 107 HIS A CA 1
ATOM 816 C C . HIS A 1 107 ? -27.891 -6.099 -2.299 1.00 56.56 107 HIS A C 1
ATOM 818 O O . HIS A 1 107 ? -27.322 -5.010 -2.337 1.00 56.56 107 HIS A O 1
ATOM 824 N N . THR A 1 108 ? -29.220 -6.168 -2.344 1.00 52.28 108 THR A N 1
ATOM 825 C CA . THR A 1 108 ? -30.053 -4.989 -2.637 1.00 52.28 108 THR A CA 1
ATOM 826 C C . THR A 1 108 ? -30.315 -4.079 -1.435 1.00 52.28 108 THR A C 1
ATOM 828 O O . THR A 1 108 ? -30.747 -2.941 -1.630 1.00 52.28 108 THR A O 1
ATOM 831 N N . HIS A 1 109 ? -30.036 -4.520 -0.203 1.00 59.94 109 HIS A N 1
ATOM 832 C CA . HIS A 1 109 ? -30.239 -3.702 0.996 1.00 59.94 109 HIS A CA 1
ATOM 833 C C . HIS A 1 109 ? -28.928 -3.450 1.727 1.00 59.94 109 HIS A C 1
ATOM 835 O O . HIS A 1 109 ? -28.453 -4.291 2.480 1.00 59.94 109 HIS A O 1
ATOM 841 N N . HIS A 1 110 ? -28.371 -2.254 1.546 1.00 65.75 110 HIS A N 1
ATOM 842 C CA . HIS A 1 110 ? -27.229 -1.782 2.323 1.00 65.75 110 HIS A CA 1
ATOM 843 C C . HIS A 1 110 ? -27.709 -0.846 3.432 1.00 65.75 110 HIS A C 1
ATOM 845 O O . HIS A 1 110 ? -28.508 0.063 3.191 1.00 65.75 110 HIS A O 1
ATOM 851 N N . ALA A 1 111 ? -27.175 -1.007 4.636 1.00 67.50 111 ALA A N 1
ATOM 852 C CA . ALA A 1 111 ? -27.414 -0.099 5.747 1.00 67.50 111 ALA A CA 1
ATOM 853 C C . ALA A 1 111 ? -26.108 0.336 6.413 1.00 67.50 111 ALA A C 1
ATOM 855 O O . ALA A 1 111 ? -25.069 -0.322 6.329 1.00 67.50 111 ALA A O 1
ATOM 856 N N . LYS A 1 112 ? -26.152 1.503 7.062 1.00 70.56 112 LYS A N 1
ATOM 857 C CA . LYS A 1 112 ? -25.009 2.025 7.812 1.00 70.56 112 LYS A CA 1
ATOM 858 C C . LYS A 1 112 ? -24.863 1.263 9.118 1.00 70.56 112 LYS A C 1
ATOM 860 O O . LYS A 1 112 ? -25.842 1.072 9.832 1.00 70.56 112 LYS A O 1
ATOM 865 N N . VAL A 1 113 ? -23.630 0.916 9.455 1.00 78.19 113 VAL A N 1
ATOM 866 C CA . VAL A 1 113 ? -23.304 0.278 10.729 1.00 78.19 113 VAL A CA 1
ATOM 867 C C . VAL A 1 113 ? -22.868 1.346 11.723 1.00 78.19 113 VAL A C 1
ATOM 869 O O . VAL A 1 113 ? -22.091 2.247 11.394 1.00 78.19 113 VAL A O 1
ATOM 872 N N . GLY A 1 114 ? -23.360 1.257 12.958 1.00 81.12 114 GLY A N 1
ATOM 873 C CA . GLY A 1 114 ? -22.898 2.117 14.037 1.00 81.12 114 GLY A CA 1
ATOM 874 C C . GLY A 1 114 ? -21.414 1.872 14.300 1.00 81.12 114 GLY A C 1
ATOM 875 O O . GLY A 1 114 ? -20.991 0.738 14.501 1.00 81.12 114 GLY A O 1
ATOM 876 N N . LEU A 1 115 ? -20.613 2.932 14.315 1.00 86.38 115 LEU A N 1
ATOM 877 C CA . LEU A 1 115 ? -19.199 2.859 14.670 1.00 86.38 115 LEU A CA 1
ATOM 878 C C . LEU A 1 115 ? -18.912 3.868 15.771 1.00 86.38 115 LEU A C 1
ATOM 880 O O . LEU A 1 115 ? -19.374 5.006 15.705 1.00 86.38 115 LEU A O 1
ATOM 884 N N . LYS A 1 116 ? -18.113 3.477 16.759 1.00 89.44 116 LYS A N 1
ATOM 885 C CA . LYS A 1 116 ? -17.562 4.385 17.763 1.00 89.44 116 LYS A CA 1
ATOM 886 C C . LYS A 1 116 ? -16.073 4.132 17.930 1.00 89.44 116 LYS A C 1
ATOM 888 O O . LYS A 1 116 ? -15.645 3.008 18.176 1.00 89.44 116 LYS A O 1
ATOM 893 N N . VAL A 1 117 ? -15.287 5.198 17.834 1.00 90.06 117 VAL A N 1
ATOM 894 C CA . VAL A 1 117 ? -13.828 5.151 17.987 1.00 90.06 117 VAL A CA 1
ATOM 895 C C . VAL A 1 117 ? -13.446 5.472 19.430 1.00 90.06 117 VAL A C 1
ATOM 897 O O . VAL A 1 117 ? -13.796 6.532 19.948 1.00 90.06 117 VAL A O 1
ATOM 900 N N . VAL A 1 118 ? -12.700 4.578 20.079 1.00 91.12 118 VAL A N 1
ATOM 901 C CA . VAL A 1 118 ? -12.172 4.776 21.436 1.00 91.12 118 VAL A CA 1
ATOM 902 C C . VAL A 1 118 ? -10.646 4.708 21.402 1.00 91.12 118 VAL A C 1
ATOM 904 O O . VAL A 1 118 ? -10.052 3.633 21.347 1.00 91.12 118 VAL A O 1
ATOM 907 N N . GLN A 1 119 ? -9.990 5.869 21.444 1.00 88.12 119 GLN A N 1
ATOM 908 C CA . GLN A 1 119 ? -8.527 5.951 21.489 1.00 88.12 119 GLN A CA 1
ATOM 909 C C . GLN A 1 119 ? -7.999 5.520 22.869 1.00 88.12 119 GLN A C 1
ATOM 911 O O . GLN A 1 119 ? -8.415 6.046 23.900 1.00 88.12 119 GLN A O 1
ATOM 916 N N . LYS A 1 120 ? -7.025 4.607 22.883 1.00 86.75 120 LYS A N 1
ATOM 917 C CA . LYS A 1 120 ? -6.319 4.099 24.069 1.00 86.75 120 LYS A CA 1
ATOM 918 C C . LYS A 1 120 ? -4.807 4.135 23.841 1.00 86.75 120 LYS A C 1
ATOM 920 O O . LYS A 1 120 ? -4.166 3.120 23.566 1.00 86.75 120 LYS A O 1
ATOM 925 N N . GLY A 1 121 ? -4.218 5.326 23.938 1.00 84.69 121 GLY A N 1
ATOM 926 C CA . GLY A 1 121 ? -2.785 5.514 23.698 1.00 84.69 121 GLY A CA 1
ATOM 927 C C . GLY A 1 121 ? -2.411 5.155 22.257 1.00 84.69 121 GLY A C 1
ATOM 928 O O . GLY A 1 121 ? -2.847 5.830 21.333 1.00 84.69 121 GLY A O 1
ATOM 929 N N . SER A 1 122 ? -1.613 4.100 22.063 1.00 80.94 122 SER A N 1
ATOM 930 C CA . SER A 1 122 ? -1.227 3.579 20.739 1.00 80.94 122 SER A CA 1
ATOM 931 C C . SER A 1 122 ? -2.207 2.554 20.147 1.00 80.94 122 SER A C 1
ATOM 933 O O . SER A 1 122 ? -2.005 2.110 19.014 1.00 80.94 1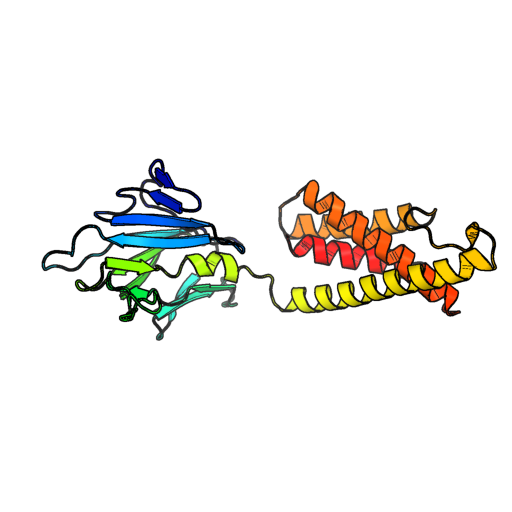22 SER A O 1
ATOM 935 N N . SER A 1 123 ? -3.239 2.174 20.903 1.00 85.06 123 SER A N 1
ATOM 936 C CA . SER A 1 123 ? -4.338 1.317 20.457 1.00 85.06 123 SER A CA 1
ATOM 937 C C . SER A 1 123 ? -5.588 2.154 20.208 1.00 85.06 123 SER A C 1
ATOM 939 O O . SER A 1 123 ? -5.811 3.168 20.869 1.00 85.06 123 SER A O 1
ATOM 941 N N . VAL A 1 124 ? -6.420 1.720 19.276 1.00 88.62 124 VAL A N 1
ATOM 942 C CA . VAL A 1 124 ? -7.717 2.310 18.955 1.00 88.62 124 VAL A CA 1
ATOM 943 C C . VAL A 1 124 ? -8.730 1.183 18.946 1.00 88.62 124 VAL A C 1
ATOM 945 O O . VAL A 1 124 ? -8.583 0.241 18.182 1.00 88.62 124 VAL A O 1
ATOM 948 N N . ASP A 1 125 ? -9.753 1.268 19.780 1.00 89.69 125 ASP A N 1
ATOM 949 C CA . ASP A 1 125 ? -10.837 0.296 19.768 1.00 89.69 125 ASP A CA 1
ATOM 950 C C . ASP A 1 125 ? -11.954 0.830 18.873 1.00 89.69 125 ASP A C 1
ATOM 952 O O . ASP A 1 125 ? -12.536 1.884 19.146 1.00 89.69 125 ASP A O 1
ATOM 956 N N . LEU A 1 126 ? -12.245 0.107 17.795 1.00 87.31 126 LEU A N 1
ATOM 957 C CA . LEU A 1 126 ? -13.422 0.334 16.970 1.00 87.31 126 LEU A CA 1
ATOM 958 C C . LEU A 1 126 ? -14.571 -0.488 17.544 1.00 87.31 126 LEU A C 1
ATOM 960 O O . LEU A 1 126 ? -14.557 -1.716 17.489 1.00 87.31 126 LEU A O 1
ATOM 964 N N . VAL A 1 127 ? -15.555 0.181 18.127 1.00 88.31 127 VAL A N 1
ATOM 965 C CA . VAL A 1 127 ? -16.770 -0.454 18.634 1.00 88.31 127 VAL A CA 1
ATOM 966 C C . VAL A 1 127 ? -17.800 -0.420 17.515 1.00 88.31 127 VAL A C 1
ATOM 968 O O . VAL A 1 127 ? -18.264 0.655 17.138 1.00 88.31 127 VAL A O 1
ATOM 971 N N . VAL A 1 128 ? -18.091 -1.591 16.962 1.00 84.31 128 VAL A N 1
ATOM 972 C CA . VAL A 1 128 ? -19.013 -1.781 15.846 1.00 84.31 128 VAL A CA 1
ATOM 973 C C . VAL A 1 128 ? -20.354 -2.229 16.409 1.00 84.31 128 VAL A C 1
ATOM 975 O O . VAL A 1 128 ? -20.402 -3.194 17.169 1.00 84.31 128 VAL A O 1
ATOM 978 N N . THR A 1 129 ? -21.425 -1.542 16.029 1.00 83.75 129 THR A N 1
ATOM 979 C CA . THR A 1 129 ? -22.804 -1.806 16.448 1.00 83.75 129 THR A CA 1
ATOM 980 C C . THR A 1 129 ? -23.674 -1.990 15.204 1.00 83.75 129 THR A C 1
ATOM 982 O O . THR A 1 129 ? -24.200 -1.010 14.668 1.00 83.75 129 THR A O 1
ATOM 985 N N . PRO A 1 130 ? -23.774 -3.228 14.691 1.00 75.38 130 PRO A N 1
ATOM 986 C CA . PRO A 1 130 ? -24.690 -3.566 13.609 1.00 75.38 130 PRO A CA 1
ATOM 987 C C . PRO A 1 130 ? -26.143 -3.443 14.059 1.00 75.38 130 PRO A C 1
ATOM 989 O O . PRO A 1 130 ? -26.467 -3.696 15.223 1.00 75.38 130 PRO A O 1
ATOM 992 N N . ASP A 1 131 ? -27.009 -3.059 13.128 1.00 69.94 131 ASP A N 1
ATOM 993 C CA . ASP A 1 131 ? -28.447 -3.030 13.372 1.00 69.94 131 ASP A CA 1
ATOM 994 C C . ASP A 1 131 ? -29.016 -4.448 13.272 1.00 69.94 131 ASP A C 1
ATOM 996 O O . ASP A 1 131 ? -28.499 -5.297 12.542 1.00 69.94 131 ASP A O 1
ATOM 1000 N N . ALA A 1 132 ? -30.082 -4.720 14.019 1.00 62.91 132 ALA A N 1
ATOM 1001 C CA . ALA A 1 132 ? -30.573 -6.074 14.225 1.00 62.91 132 ALA A CA 1
ATOM 1002 C C . ALA A 1 132 ? -31.118 -6.720 12.940 1.00 62.91 132 ALA A C 1
ATOM 1004 O O . ALA A 1 132 ? -31.313 -7.922 12.933 1.00 62.91 132 ALA A O 1
ATOM 1005 N N . GLY A 1 133 ? -31.367 -5.975 11.859 1.00 62.34 133 GLY A N 1
ATOM 1006 C CA . GLY A 1 133 ? -31.943 -6.498 10.612 1.00 62.34 133 GLY A CA 1
ATOM 1007 C C . GLY A 1 133 ? -30.965 -7.124 9.606 1.00 62.34 133 GLY A C 1
ATOM 1008 O O . GLY A 1 133 ? -31.425 -7.643 8.594 1.00 62.34 133 GLY A O 1
ATOM 1009 N N . PHE A 1 134 ? -29.650 -7.070 9.842 1.00 61.44 134 PHE A N 1
ATOM 1010 C CA . PHE A 1 134 ? -28.633 -7.418 8.838 1.00 61.44 134 PHE A CA 1
ATOM 1011 C C . PHE A 1 134 ? -27.684 -8.510 9.340 1.00 61.44 134 PHE A C 1
ATOM 1013 O O . PHE A 1 134 ? -27.391 -8.586 10.534 1.00 61.44 134 PHE A O 1
ATOM 1020 N N . VAL A 1 135 ? -27.204 -9.359 8.427 1.00 66.56 135 VAL A N 1
ATOM 1021 C CA . VAL A 1 135 ? -26.429 -10.566 8.773 1.00 66.56 135 VAL A CA 1
ATOM 1022 C C . VAL A 1 135 ? -24.957 -10.481 8.391 1.00 66.56 135 VAL A C 1
ATOM 1024 O O . VAL A 1 135 ? -24.147 -11.158 9.017 1.00 66.56 135 VAL A O 1
ATOM 1027 N N . THR A 1 136 ? -24.581 -9.625 7.439 1.00 67.06 136 THR A N 1
ATOM 1028 C CA . THR A 1 136 ? -23.183 -9.482 7.021 1.00 67.06 136 THR A CA 1
ATOM 1029 C C . THR A 1 136 ? -22.724 -8.046 7.188 1.00 67.06 136 THR A C 1
ATOM 1031 O O . THR A 1 136 ? -23.396 -7.106 6.767 1.00 67.06 136 THR A O 1
ATOM 1034 N N . VAL A 1 137 ? -21.569 -7.877 7.826 1.00 65.69 137 VAL A N 1
ATOM 1035 C CA . VAL A 1 137 ? -20.973 -6.578 8.134 1.00 65.69 137 VAL A CA 1
ATOM 1036 C C . VAL A 1 137 ? -19.610 -6.483 7.467 1.00 65.69 137 VAL A C 1
ATOM 1038 O O . VAL A 1 137 ? -18.708 -7.252 7.798 1.00 65.69 137 VAL A O 1
ATOM 1041 N N . ASP A 1 138 ? -19.424 -5.494 6.598 1.00 72.94 138 ASP A N 1
ATOM 1042 C CA . ASP A 1 138 ? -18.098 -5.058 6.175 1.00 72.94 138 ASP A CA 1
ATOM 1043 C C . ASP A 1 138 ? -17.620 -3.954 7.130 1.00 72.94 138 ASP A C 1
ATOM 1045 O O . ASP A 1 138 ? -18.141 -2.831 7.121 1.00 72.94 138 ASP A O 1
ATOM 1049 N N . PRO A 1 139 ? -16.622 -4.240 7.988 1.00 59.91 139 PRO A N 1
ATOM 1050 C CA . PRO A 1 139 ? -16.058 -3.240 8.883 1.00 59.91 139 PRO A CA 1
ATOM 1051 C C . PRO A 1 139 ? -15.278 -2.130 8.148 1.00 59.91 139 PRO A C 1
ATOM 1053 O O . PRO A 1 139 ? -14.696 -1.271 8.812 1.00 59.91 139 PRO A O 1
ATOM 1056 N N . SER A 1 140 ? -15.216 -2.134 6.810 1.00 65.38 140 SER A N 1
ATOM 1057 C CA . SER A 1 140 ? -14.462 -1.218 5.943 1.00 65.38 140 SER A CA 1
ATOM 1058 C C . SER A 1 140 ? -12.952 -1.214 6.210 1.00 65.38 140 SER A C 1
ATOM 1060 O O . SER A 1 140 ? -12.197 -0.498 5.550 1.00 65.38 140 SER A O 1
ATOM 1062 N N . THR A 1 141 ? -12.462 -2.039 7.142 1.00 55.62 141 THR A N 1
ATOM 1063 C CA . THR A 1 141 ? -11.045 -2.151 7.514 1.00 55.62 141 THR A CA 1
ATOM 1064 C C . THR A 1 141 ? -10.184 -2.691 6.378 1.00 55.62 141 THR A C 1
ATOM 1066 O O . THR A 1 141 ? -8.990 -2.411 6.346 1.00 55.62 141 THR A O 1
ATOM 1069 N N . SER A 1 142 ? -10.781 -3.408 5.426 1.00 57.25 142 SER A N 1
ATOM 1070 C CA . SER A 1 142 ? -10.150 -3.912 4.198 1.00 57.25 142 SER A CA 1
ATOM 1071 C C . SER A 1 142 ? -9.504 -2.769 3.401 1.00 57.25 142 SER A C 1
ATOM 1073 O O . SER A 1 142 ? -8.377 -2.872 2.921 1.00 57.25 142 SER A O 1
ATOM 1075 N N . SER A 1 143 ? -10.165 -1.607 3.370 1.00 54.34 143 SER A N 1
ATOM 1076 C CA . SER A 1 143 ? -9.664 -0.416 2.678 1.00 54.34 143 SER A CA 1
ATOM 1077 C C . SER A 1 143 ? -8.457 0.240 3.358 1.00 54.34 143 SER A C 1
ATOM 1079 O O . SER A 1 143 ? -7.673 0.899 2.679 1.00 54.34 143 SER A O 1
ATOM 1081 N N . LEU A 1 144 ? -8.235 0.034 4.666 1.00 50.09 144 LEU A N 1
ATOM 1082 C CA . LEU A 1 144 ? -7.036 0.551 5.337 1.00 50.09 144 LEU A CA 1
ATOM 1083 C C . LEU A 1 144 ? -5.759 -0.055 4.757 1.00 50.09 144 LEU A C 1
ATOM 1085 O O . LEU A 1 144 ? -4.743 0.632 4.723 1.00 50.09 144 LEU A O 1
ATOM 1089 N N . SER A 1 145 ? -5.814 -1.296 4.265 1.00 48.53 145 SER A N 1
ATOM 1090 C CA . SER A 1 145 ? -4.677 -1.939 3.602 1.00 48.53 145 SER A CA 1
ATOM 1091 C C . SER A 1 145 ? -4.316 -1.249 2.279 1.00 48.53 145 SER A C 1
ATOM 1093 O O . SER A 1 145 ? -3.138 -1.164 1.947 1.00 48.53 145 SER A O 1
ATOM 1095 N N . ASN A 1 146 ? -5.304 -0.675 1.580 1.00 43.28 146 ASN A N 1
ATOM 1096 C CA . ASN A 1 146 ? -5.112 0.037 0.310 1.00 43.28 146 ASN A CA 1
ATOM 1097 C C . ASN A 1 146 ? -4.823 1.538 0.496 1.00 43.28 146 ASN A C 1
ATOM 1099 O O . ASN A 1 146 ? -4.244 2.166 -0.380 1.00 43.28 146 ASN A O 1
ATOM 1103 N N . VAL A 1 147 ? -5.206 2.140 1.628 1.00 44.06 147 VAL A N 1
ATOM 1104 C CA . VAL A 1 147 ? -4.998 3.579 1.902 1.00 44.06 147 VAL A CA 1
ATOM 1105 C C . VAL A 1 147 ? -3.584 3.886 2.425 1.00 44.06 147 VAL A C 1
ATOM 1107 O O . VAL A 1 147 ? -3.181 5.048 2.449 1.00 44.06 147 VAL A O 1
ATOM 1110 N N . PHE A 1 148 ? -2.778 2.866 2.746 1.00 44.12 148 PHE A N 1
ATOM 1111 C CA . PHE A 1 148 ? -1.314 3.004 2.850 1.00 44.12 148 PHE A CA 1
ATOM 1112 C C . PHE A 1 148 ? -0.618 3.065 1.483 1.00 44.12 148 PHE A C 1
ATOM 1114 O O . PHE A 1 148 ? 0.570 2.763 1.372 1.00 44.12 148 PHE A O 1
ATOM 1121 N N . ASP A 1 149 ? -1.348 3.502 0.459 1.00 45.03 149 ASP A N 1
ATOM 1122 C CA . ASP A 1 149 ? -0.790 3.921 -0.814 1.00 45.03 149 ASP A CA 1
ATOM 1123 C C . ASP A 1 149 ? 0.273 5.012 -0.565 1.00 45.03 149 ASP A C 1
ATOM 1125 O O . ASP A 1 149 ? 0.048 5.950 0.221 1.00 45.03 149 ASP A O 1
ATOM 1129 N N . PRO A 1 150 ? 1.461 4.912 -1.184 1.00 47.72 150 PRO A N 1
ATOM 1130 C CA . PRO A 1 150 ? 2.503 5.913 -1.045 1.00 47.72 150 PRO A CA 1
ATOM 1131 C C . PRO A 1 150 ? 1.936 7.300 -1.343 1.00 47.72 150 PRO A C 1
ATOM 1133 O O . PRO A 1 150 ? 1.171 7.503 -2.284 1.00 47.72 150 PRO A O 1
ATOM 1136 N N . SER A 1 151 ? 2.331 8.277 -0.522 1.00 50.22 151 SER A N 1
ATOM 1137 C CA . SER A 1 151 ? 1.901 9.669 -0.662 1.00 50.22 151 SER A CA 1
ATOM 1138 C C . SER A 1 151 ? 1.934 10.104 -2.140 1.00 50.22 151 SER A C 1
ATOM 1140 O O . SER A 1 151 ? 2.960 9.881 -2.787 1.00 50.22 151 SER A O 1
ATOM 1142 N N . PRO A 1 152 ? 0.905 10.786 -2.683 1.00 51.56 152 PRO A N 1
ATOM 1143 C CA . PRO A 1 152 ? 0.851 11.165 -4.105 1.00 51.56 152 PRO A CA 1
ATOM 1144 C C . PRO A 1 152 ? 2.061 11.999 -4.578 1.00 51.56 152 PRO A C 1
ATOM 1146 O O . PRO A 1 152 ? 2.373 12.032 -5.766 1.00 51.56 152 PRO A O 1
ATOM 1149 N N . LEU A 1 153 ? 2.803 12.610 -3.645 1.00 56.81 153 LEU A N 1
ATOM 1150 C CA . LEU A 1 153 ? 4.081 13.285 -3.897 1.00 56.81 153 LEU A CA 1
ATOM 1151 C C . LEU A 1 153 ? 5.228 12.355 -4.342 1.00 56.81 153 LEU A C 1
ATOM 1153 O O . LEU A 1 153 ? 6.152 12.839 -4.984 1.00 56.81 153 LEU A O 1
ATOM 1157 N N . LEU A 1 154 ? 5.204 11.060 -4.012 1.00 59.12 154 LEU A N 1
ATOM 1158 C CA . LEU A 1 154 ? 6.218 10.079 -4.436 1.00 59.12 154 LEU A CA 1
ATOM 1159 C C . LEU A 1 154 ? 5.815 9.337 -5.714 1.00 59.12 154 LEU A C 1
ATOM 1161 O O . LEU A 1 154 ? 6.681 8.978 -6.511 1.00 59.12 154 LEU A O 1
ATOM 1165 N N . VAL A 1 155 ? 4.512 9.166 -5.942 1.00 65.06 155 VAL A N 1
ATOM 1166 C CA . VAL A 1 155 ? 3.987 8.462 -7.119 1.00 65.06 155 VAL A CA 1
ATOM 1167 C C . VAL A 1 155 ? 4.284 9.240 -8.399 1.00 65.06 155 VAL A C 1
ATOM 1169 O O . VAL A 1 155 ? 4.786 8.667 -9.361 1.00 65.06 155 VAL A O 1
ATOM 1172 N N . VAL A 1 156 ? 4.049 10.556 -8.413 1.00 75.19 156 VAL A N 1
ATOM 1173 C CA . VAL A 1 156 ? 4.254 11.371 -9.623 1.00 75.19 156 VAL A CA 1
ATOM 1174 C C . VAL A 1 156 ? 5.720 11.359 -10.094 1.00 75.19 156 VAL A C 1
ATOM 1176 O O . VAL A 1 156 ? 5.950 11.047 -11.265 1.00 75.19 156 VAL A O 1
ATOM 1179 N N . PRO A 1 157 ? 6.735 11.613 -9.239 1.00 79.88 157 PRO A N 1
ATOM 1180 C CA . PRO A 1 157 ? 8.137 11.498 -9.641 1.00 79.88 157 PRO A CA 1
ATOM 1181 C C . PRO A 1 157 ? 8.529 10.091 -10.095 1.00 79.88 157 PRO A C 1
ATOM 1183 O O . PRO A 1 157 ? 9.290 9.958 -11.051 1.00 79.88 157 PRO A O 1
ATOM 1186 N N . ALA A 1 158 ? 8.000 9.045 -9.455 1.00 78.75 158 ALA A N 1
ATOM 1187 C CA . ALA A 1 158 ? 8.271 7.665 -9.845 1.00 78.75 158 ALA A CA 1
ATOM 1188 C C . ALA A 1 158 ? 7.689 7.318 -11.215 1.00 78.75 158 ALA A C 1
ATOM 1190 O O . ALA A 1 158 ? 8.397 6.764 -12.056 1.00 78.75 158 ALA A O 1
ATOM 1191 N N . VAL A 1 159 ? 6.441 7.702 -11.485 1.00 80.62 159 VAL A N 1
ATOM 1192 C CA . VAL A 1 159 ? 5.801 7.512 -12.794 1.00 80.62 159 VAL A CA 1
ATOM 1193 C C . VAL A 1 159 ? 6.561 8.280 -13.872 1.00 80.62 159 VAL A C 1
ATOM 1195 O O . VAL A 1 159 ? 6.911 7.703 -14.900 1.00 80.62 159 VAL A O 1
ATOM 1198 N N . LEU A 1 160 ? 6.896 9.551 -13.629 1.00 87.56 160 LEU A N 1
ATOM 1199 C CA . LEU A 1 160 ? 7.668 10.361 -14.575 1.00 87.56 160 LEU A CA 1
ATOM 1200 C C . LEU A 1 160 ? 9.041 9.750 -14.863 1.00 87.56 160 LEU A C 1
ATOM 1202 O O . LEU A 1 160 ? 9.426 9.618 -16.026 1.00 87.56 160 LEU A O 1
ATOM 1206 N N . TRP A 1 161 ? 9.767 9.335 -13.825 1.00 92.31 161 TRP A N 1
ATOM 1207 C CA . TRP A 1 161 ? 11.059 8.675 -13.984 1.00 92.31 161 TRP A CA 1
ATOM 1208 C C . TRP A 1 161 ? 10.920 7.372 -14.786 1.00 92.31 161 TRP A C 1
ATOM 1210 O O . TRP A 1 161 ? 11.703 7.133 -15.705 1.00 92.31 161 TRP A O 1
ATOM 1220 N N . THR A 1 162 ? 9.882 6.573 -14.515 1.00 87.44 162 THR A N 1
ATOM 1221 C CA . THR A 1 162 ? 9.604 5.305 -15.215 1.00 87.44 162 THR A CA 1
ATOM 1222 C C . THR A 1 162 ? 9.328 5.525 -16.698 1.00 87.44 162 THR A C 1
ATOM 1224 O O . THR A 1 162 ? 9.865 4.804 -17.537 1.00 87.44 162 THR A O 1
ATOM 1227 N N . VAL A 1 163 ? 8.540 6.547 -17.042 1.00 89.50 163 VAL A N 1
ATOM 1228 C CA . VAL A 1 163 ? 8.265 6.920 -18.438 1.00 89.50 163 VAL A CA 1
ATOM 1229 C C . VAL A 1 163 ? 9.561 7.297 -19.158 1.00 89.50 163 VAL A C 1
ATOM 1231 O O . VAL A 1 163 ? 9.796 6.844 -20.280 1.00 89.50 163 VAL A O 1
ATOM 1234 N N . VAL A 1 164 ? 10.438 8.069 -18.510 1.00 91.94 164 VAL A N 1
ATOM 1235 C CA . VAL A 1 164 ? 11.747 8.437 -19.074 1.00 91.94 164 VAL A CA 1
ATOM 1236 C C . VAL A 1 164 ? 12.645 7.209 -19.247 1.00 91.94 164 VAL A C 1
ATOM 1238 O O . VAL A 1 164 ? 13.246 7.044 -20.310 1.00 91.94 164 VAL A O 1
ATOM 1241 N N . ALA A 1 165 ? 12.710 6.328 -18.248 1.00 90.94 165 ALA A N 1
ATOM 1242 C CA . ALA A 1 165 ? 13.479 5.086 -18.295 1.00 90.94 165 ALA A CA 1
ATOM 1243 C C . ALA A 1 165 ? 13.011 4.170 -19.437 1.00 90.94 165 ALA A C 1
ATOM 1245 O O . ALA A 1 165 ? 13.820 3.733 -20.257 1.00 90.94 165 ALA A O 1
ATOM 1246 N N . ALA A 1 166 ? 11.702 3.937 -19.549 1.00 89.25 166 ALA A N 1
ATOM 1247 C CA . ALA A 1 166 ? 11.118 3.121 -20.607 1.00 89.25 166 ALA A CA 1
ATOM 1248 C C . ALA A 1 166 ? 11.392 3.716 -21.996 1.00 89.25 166 ALA A C 1
ATOM 1250 O O . ALA A 1 166 ? 11.844 3.007 -22.896 1.00 89.25 166 ALA A O 1
ATOM 1251 N N . ALA A 1 167 ? 11.199 5.028 -22.167 1.00 92.19 167 ALA A N 1
ATOM 1252 C CA . ALA A 1 167 ? 11.499 5.710 -23.424 1.00 92.19 167 ALA A CA 1
ATOM 1253 C C . ALA A 1 167 ? 12.986 5.598 -23.804 1.00 92.19 167 ALA A C 1
ATOM 1255 O O . ALA A 1 167 ? 13.306 5.381 -24.975 1.00 92.19 167 ALA A O 1
ATOM 1256 N N . ALA A 1 168 ? 13.895 5.702 -22.830 1.00 92.56 168 ALA A N 1
ATOM 1257 C CA . ALA A 1 168 ? 15.329 5.537 -23.045 1.00 92.56 168 ALA A CA 1
ATOM 1258 C C . ALA A 1 168 ? 15.692 4.109 -23.482 1.00 92.56 168 ALA A C 1
ATOM 1260 O O . ALA A 1 168 ? 16.468 3.938 -24.427 1.00 92.56 168 ALA A O 1
ATOM 1261 N N . VAL A 1 169 ? 15.101 3.088 -22.854 1.00 92.81 169 VAL A N 1
ATOM 1262 C CA . VAL A 1 169 ? 15.296 1.676 -23.227 1.00 92.81 169 VAL A CA 1
ATOM 1263 C C . VAL A 1 169 ? 14.760 1.408 -24.633 1.00 92.81 169 VAL A C 1
ATOM 1265 O O . VAL A 1 169 ? 15.497 0.901 -25.479 1.00 92.81 169 VAL A O 1
ATOM 1268 N N . ILE A 1 170 ? 13.525 1.821 -24.935 1.00 91.81 170 ILE A N 1
ATOM 1269 C CA . ILE A 1 170 ? 12.911 1.648 -26.263 1.00 91.81 170 ILE A CA 1
ATOM 1270 C C . ILE A 1 170 ? 13.755 2.334 -27.345 1.00 91.81 170 ILE A C 1
ATOM 1272 O O . ILE A 1 170 ? 14.042 1.741 -28.392 1.00 91.81 170 ILE A O 1
ATOM 1276 N N . ALA A 1 171 ? 14.199 3.569 -27.094 1.00 91.19 171 ALA A N 1
ATOM 1277 C CA . ALA A 1 171 ? 15.074 4.291 -28.011 1.00 91.19 171 ALA A CA 1
ATOM 1278 C C . ALA A 1 171 ? 16.401 3.549 -28.222 1.00 91.19 171 ALA A C 1
ATOM 1280 O O . ALA A 1 171 ? 16.838 3.406 -29.364 1.00 91.19 171 ALA A O 1
ATOM 1281 N N . SER A 1 172 ? 17.012 3.036 -27.153 1.00 91.19 172 SER A N 1
ATOM 1282 C CA . SER A 1 172 ? 18.287 2.312 -27.214 1.00 91.19 172 SER A CA 1
ATOM 1283 C C . SER A 1 172 ? 18.185 1.009 -27.995 1.00 91.19 172 SER A C 1
ATOM 1285 O O . SER A 1 172 ? 19.037 0.754 -28.846 1.00 91.19 172 SER A O 1
ATOM 1287 N N . VAL A 1 173 ? 17.119 0.227 -27.798 1.00 91.50 173 VAL A N 1
ATOM 1288 C CA . VAL A 1 173 ? 16.840 -0.992 -28.579 1.00 91.50 173 VAL A CA 1
ATOM 1289 C C . VAL A 1 173 ? 16.646 -0.655 -30.058 1.00 91.50 173 VAL A C 1
ATOM 1291 O O . VAL A 1 173 ? 17.260 -1.275 -30.928 1.00 91.50 173 VAL A O 1
ATOM 1294 N N . THR A 1 174 ? 15.853 0.376 -30.359 1.00 90.50 174 THR A N 1
ATOM 1295 C CA . THR A 1 174 ? 15.567 0.792 -31.742 1.00 90.50 174 THR A CA 1
ATOM 1296 C C . THR A 1 174 ? 16.831 1.263 -32.465 1.00 90.50 174 THR A C 1
ATOM 1298 O O . THR A 1 174 ? 17.087 0.883 -33.610 1.00 90.50 174 THR A O 1
ATOM 1301 N N . LEU A 1 175 ? 17.645 2.085 -31.798 1.00 90.06 175 LEU A N 1
ATOM 1302 C CA . LEU A 1 175 ? 18.912 2.589 -32.328 1.00 90.06 175 LEU A CA 1
ATOM 1303 C C . LEU A 1 175 ? 19.934 1.462 -32.497 1.00 90.06 175 LEU A C 1
ATOM 1305 O O . LEU A 1 175 ? 20.599 1.398 -33.528 1.00 90.06 175 LEU A O 1
ATOM 1309 N N . SER A 1 176 ? 19.985 0.524 -31.553 1.00 89.50 176 SER A N 1
ATOM 1310 C CA . SER A 1 176 ? 20.843 -0.662 -31.620 1.00 89.50 176 SER A CA 1
ATOM 1311 C C . SER A 1 176 ? 20.492 -1.569 -32.793 1.00 89.50 176 SER A C 1
ATOM 1313 O O . SER A 1 176 ? 21.384 -2.019 -33.507 1.00 89.50 176 SER A O 1
ATOM 1315 N N . GLY A 1 177 ? 19.201 -1.781 -33.064 1.00 88.94 177 GLY A N 1
ATOM 1316 C CA . GLY A 1 177 ? 18.749 -2.540 -34.231 1.00 88.94 177 GLY A CA 1
ATOM 1317 C C . GLY A 1 177 ? 19.154 -1.903 -35.566 1.00 88.94 177 GLY A C 1
ATOM 1318 O O . GLY A 1 177 ? 19.404 -2.616 -36.539 1.00 88.94 177 GLY A O 1
ATOM 1319 N N . ARG A 1 178 ? 19.263 -0.567 -35.620 1.00 85.62 178 ARG A N 1
ATOM 1320 C CA . ARG A 1 178 ? 19.803 0.153 -36.787 1.00 85.62 178 ARG A CA 1
ATOM 1321 C C . ARG A 1 178 ? 21.323 0.034 -36.871 1.00 85.62 178 ARG A C 1
ATOM 1323 O O . ARG A 1 178 ? 21.839 -0.259 -37.946 1.00 85.62 178 ARG A O 1
ATOM 1330 N N . ALA A 1 179 ? 22.013 0.222 -35.747 1.00 87.06 179 ALA A N 1
ATOM 1331 C CA . ALA A 1 179 ? 23.467 0.151 -35.642 1.00 87.06 179 ALA A CA 1
ATOM 1332 C C . ALA A 1 179 ? 24.009 -1.218 -36.056 1.00 87.06 179 ALA A C 1
ATOM 1334 O O . ALA A 1 179 ? 24.919 -1.301 -36.872 1.00 87.06 179 ALA A O 1
ATOM 1335 N N . ARG A 1 180 ? 23.374 -2.300 -35.595 1.00 87.00 180 ARG A N 1
ATOM 1336 C CA . ARG A 1 180 ? 23.788 -3.683 -35.872 1.00 87.00 180 ARG A CA 1
ATOM 1337 C C . ARG A 1 180 ? 23.858 -4.030 -37.364 1.00 87.00 180 ARG A C 1
ATOM 1339 O O . ARG A 1 180 ? 24.502 -5.001 -37.733 1.00 87.00 180 ARG A O 1
ATOM 1346 N N . ARG A 1 181 ? 23.181 -3.259 -38.223 1.00 83.25 181 ARG A N 1
ATOM 1347 C CA . ARG A 1 181 ? 23.193 -3.450 -39.683 1.00 83.25 181 ARG A CA 1
ATOM 1348 C C . ARG A 1 181 ? 24.310 -2.689 -40.399 1.00 83.25 181 ARG A C 1
ATOM 1350 O O . ARG A 1 181 ? 24.504 -2.924 -41.585 1.00 83.25 181 ARG A O 1
ATOM 1357 N N . ARG A 1 182 ? 24.955 -1.719 -39.746 1.00 82.38 182 ARG A N 1
ATOM 1358 C CA . ARG A 1 182 ? 25.828 -0.728 -40.406 1.00 82.38 182 ARG A CA 1
ATOM 1359 C C . ARG A 1 182 ? 27.139 -0.458 -39.675 1.00 82.38 182 ARG A C 1
ATOM 1361 O O . ARG A 1 182 ? 28.027 0.155 -40.253 1.00 82.38 182 ARG A O 1
ATOM 1368 N N . GLU A 1 183 ? 27.246 -0.866 -38.419 1.00 88.25 183 GLU A N 1
ATOM 1369 C CA . GLU A 1 183 ? 28.304 -0.453 -37.505 1.00 88.25 183 GLU A CA 1
ATOM 1370 C C . GLU A 1 183 ? 28.881 -1.660 -36.749 1.00 88.25 183 GLU A C 1
ATOM 1372 O O . GLU A 1 183 ? 28.213 -2.694 -36.640 1.00 88.25 183 GLU A O 1
ATOM 1377 N N . PRO A 1 184 ? 30.115 -1.543 -36.223 1.00 86.12 184 PRO A N 1
ATOM 1378 C CA . PRO A 1 184 ? 30.723 -2.581 -35.397 1.00 86.12 184 PRO A CA 1
ATOM 1379 C C . PRO A 1 184 ? 29.911 -2.862 -34.127 1.00 86.12 184 PRO A C 1
ATOM 1381 O O . PRO A 1 184 ? 29.169 -2.014 -33.629 1.00 86.12 184 PRO A O 1
ATOM 1384 N N . GLU A 1 185 ? 30.102 -4.055 -33.563 1.00 82.19 185 GLU A N 1
ATOM 1385 C CA . GLU A 1 185 ? 29.363 -4.531 -32.387 1.00 82.19 185 GLU A CA 1
ATOM 1386 C C . GLU A 1 185 ? 29.512 -3.617 -31.161 1.00 82.19 185 GLU A C 1
ATOM 1388 O O . GLU A 1 185 ? 28.556 -3.434 -30.411 1.00 82.19 185 GLU A O 1
ATOM 1393 N N . SER A 1 186 ? 30.660 -2.949 -31.009 1.00 80.12 186 SER A N 1
ATOM 1394 C CA . SER A 1 186 ? 30.902 -1.964 -29.945 1.00 80.12 186 SER A CA 1
ATOM 1395 C C . SER A 1 186 ? 29.960 -0.755 -29.985 1.00 80.12 186 SER A C 1
ATOM 1397 O O . SER A 1 186 ? 29.832 -0.042 -28.992 1.00 80.12 186 SER A O 1
ATOM 1399 N N . ALA A 1 187 ? 29.284 -0.514 -31.112 1.00 83.12 187 ALA A N 1
ATOM 1400 C CA . ALA A 1 187 ? 28.319 0.565 -31.267 1.00 83.12 187 ALA A CA 1
ATOM 1401 C C . ALA A 1 187 ? 26.891 0.164 -30.840 1.00 83.12 187 ALA A C 1
ATOM 1403 O O . ALA A 1 187 ? 25.987 1.009 -30.804 1.00 83.12 187 ALA A O 1
ATOM 1404 N N . VAL A 1 188 ? 26.651 -1.111 -30.531 1.00 89.81 188 VAL A N 1
ATOM 1405 C CA . VAL A 1 188 ? 25.357 -1.644 -30.086 1.00 89.81 188 VAL A CA 1
ATOM 1406 C C . VAL A 1 188 ? 25.211 -1.436 -28.575 1.00 89.81 188 VAL A C 1
ATOM 1408 O O . VAL A 1 188 ? 26.165 -1.606 -27.822 1.00 89.81 188 VAL A O 1
ATOM 1411 N N . TRP A 1 189 ? 24.019 -1.048 -28.111 1.00 92.94 189 TRP A N 1
ATOM 1412 C CA . TRP A 1 189 ? 23.767 -0.885 -26.678 1.00 92.94 189 TRP A CA 1
ATOM 1413 C C . TRP A 1 189 ? 23.887 -2.225 -25.946 1.00 92.94 189 TRP A C 1
ATOM 1415 O O . TRP A 1 189 ? 23.200 -3.188 -26.292 1.00 92.94 189 TRP A O 1
ATOM 1425 N N . ASN A 1 190 ? 24.719 -2.258 -24.904 1.00 91.44 190 ASN A N 1
ATOM 1426 C CA . ASN A 1 190 ? 24.808 -3.365 -23.961 1.00 91.44 190 ASN A CA 1
ATOM 1427 C C . ASN A 1 190 ? 24.417 -2.866 -22.557 1.00 91.44 190 ASN A C 1
ATOM 1429 O O . ASN A 1 190 ? 25.158 -2.064 -21.979 1.00 91.44 190 ASN A O 1
ATOM 1433 N N . PRO A 1 191 ? 23.296 -3.334 -21.978 1.00 89.00 191 PRO A N 1
ATOM 1434 C CA . PRO A 1 191 ? 22.894 -2.939 -20.630 1.00 89.00 191 PRO A CA 1
ATOM 1435 C C . PRO A 1 191 ? 23.888 -3.384 -19.548 1.00 89.00 191 PRO A C 1
ATOM 1437 O O . PRO A 1 191 ? 23.937 -2.756 -18.495 1.00 89.00 191 PRO A O 1
ATOM 1440 N N . PHE A 1 192 ? 24.703 -4.408 -19.823 1.00 90.44 192 PHE A N 1
ATOM 1441 C CA . PHE A 1 192 ? 25.762 -4.928 -18.951 1.00 90.44 192 PHE A CA 1
ATOM 1442 C C . PHE A 1 192 ? 27.165 -4.521 -19.422 1.00 90.44 192 PHE A C 1
ATOM 1444 O O . PHE A 1 192 ? 28.142 -5.238 -19.214 1.00 90.44 192 PHE A O 1
ATOM 1451 N N . GLY A 1 193 ? 27.257 -3.381 -20.110 1.00 86.75 193 GLY A N 1
ATOM 1452 C CA . GLY A 1 193 ? 28.516 -2.815 -20.575 1.00 86.75 193 GLY A CA 1
ATOM 1453 C C . GLY A 1 193 ? 29.400 -2.256 -19.447 1.00 86.75 193 GLY A C 1
ATOM 1454 O O . GLY A 1 193 ? 29.015 -2.260 -18.276 1.00 86.75 193 GLY A O 1
ATOM 1455 N N . PRO A 1 194 ? 30.580 -1.715 -19.796 1.00 86.62 194 PRO A N 1
ATOM 1456 C CA . PRO A 1 194 ? 31.577 -1.231 -18.834 1.00 86.62 194 PRO A CA 1
ATOM 1457 C C . PRO A 1 194 ? 31.099 -0.063 -17.956 1.00 86.62 194 PRO A C 1
ATOM 1459 O O . PRO A 1 194 ? 31.684 0.185 -16.907 1.00 86.62 194 PRO A O 1
ATOM 1462 N N . ASP A 1 195 ? 30.026 0.628 -18.346 1.00 86.12 195 ASP A N 1
ATOM 1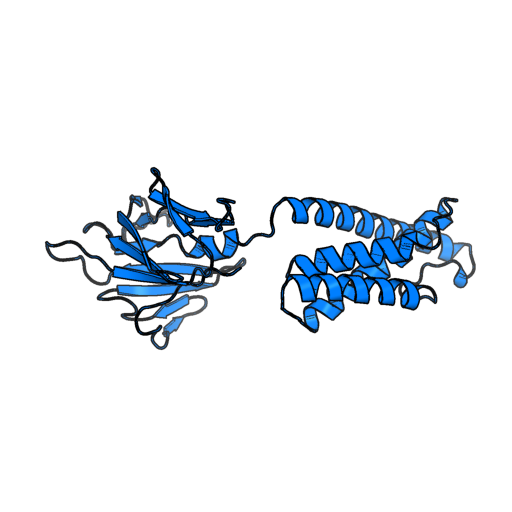463 C CA . ASP A 1 195 ? 29.438 1.717 -17.561 1.00 86.12 195 ASP A CA 1
ATOM 1464 C C . ASP A 1 195 ? 28.549 1.219 -16.408 1.00 86.12 195 ASP A 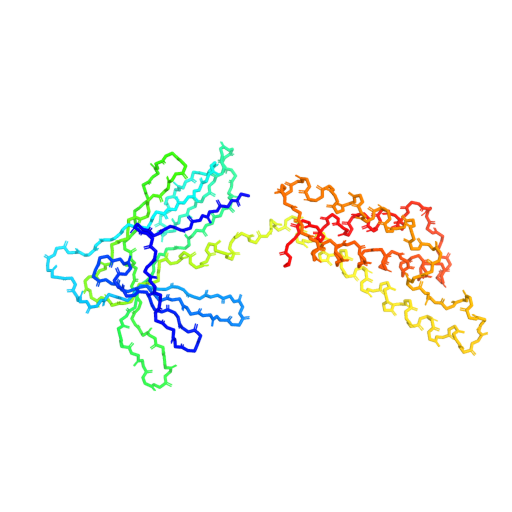C 1
ATOM 1466 O O . ASP A 1 195 ? 28.302 1.964 -15.455 1.00 86.12 195 ASP A O 1
ATOM 1470 N N . LEU A 1 196 ? 28.077 -0.037 -16.466 1.00 90.81 196 LEU A N 1
ATOM 1471 C CA . LEU A 1 196 ? 27.143 -0.599 -15.487 1.00 90.81 196 LEU A CA 1
ATOM 1472 C C . LEU A 1 196 ? 27.653 -0.505 -14.037 1.00 90.81 196 LEU A C 1
ATOM 1474 O O . LEU A 1 196 ? 26.870 -0.073 -13.193 1.00 90.81 196 LEU A O 1
ATOM 1478 N N . PRO A 1 197 ? 28.914 -0.849 -13.698 1.00 91.88 197 PRO A N 1
ATOM 1479 C CA . PRO A 1 197 ? 29.385 -0.807 -12.312 1.00 91.88 197 PRO A CA 1
ATOM 1480 C C . PRO A 1 197 ? 29.252 0.582 -11.679 1.00 91.88 197 PRO A C 1
ATOM 1482 O O . PRO A 1 197 ? 28.869 0.701 -10.516 1.00 91.88 197 PRO A O 1
ATOM 1485 N N . TYR A 1 198 ? 29.501 1.643 -12.453 1.00 88.00 198 TYR A N 1
ATOM 1486 C CA . TYR A 1 198 ? 29.428 3.021 -11.968 1.00 88.00 198 TYR A CA 1
ATOM 1487 C C . TYR A 1 198 ? 27.993 3.443 -11.640 1.00 88.00 198 TYR A C 1
ATOM 1489 O O . TYR A 1 198 ? 27.743 4.045 -10.595 1.00 88.00 198 TYR A O 1
ATOM 1497 N N . VAL A 1 199 ? 27.032 3.110 -12.505 1.00 92.19 199 VAL A N 1
ATOM 1498 C CA . VAL A 1 199 ? 25.614 3.424 -12.266 1.00 92.19 199 VAL A CA 1
ATOM 1499 C C . VAL A 1 199 ? 24.971 2.475 -11.252 1.00 92.19 199 VAL A C 1
ATOM 1501 O O . VAL A 1 199 ? 24.100 2.899 -10.497 1.00 92.19 199 VAL A O 1
ATOM 1504 N N . ALA A 1 200 ? 25.441 1.229 -11.163 1.00 91.25 200 ALA A N 1
ATOM 1505 C CA . ALA A 1 200 ? 25.011 0.266 -10.156 1.00 91.25 200 ALA A CA 1
ATOM 1506 C C . ALA A 1 200 ? 25.427 0.704 -8.748 1.00 91.25 200 ALA A C 1
ATOM 1508 O O . ALA A 1 200 ? 24.603 0.660 -7.843 1.00 91.25 200 ALA A O 1
ATOM 1509 N N . LEU A 1 201 ? 26.651 1.212 -8.558 1.00 91.69 201 LEU A N 1
ATOM 1510 C CA . LEU A 1 201 ? 27.083 1.786 -7.276 1.00 91.69 201 LEU A CA 1
ATOM 1511 C C . LEU A 1 201 ? 26.179 2.943 -6.829 1.00 91.69 201 LEU A C 1
ATOM 1513 O O . LEU A 1 201 ? 25.783 3.014 -5.665 1.00 91.69 201 LEU A O 1
ATOM 1517 N N . ALA A 1 202 ? 25.806 3.825 -7.757 1.00 91.50 202 ALA A N 1
ATOM 1518 C CA . ALA A 1 202 ? 24.890 4.923 -7.467 1.00 91.50 202 ALA A CA 1
ATOM 1519 C C . ALA A 1 202 ? 23.472 4.424 -7.130 1.00 91.50 202 ALA A C 1
ATOM 1521 O O . ALA A 1 202 ? 22.844 4.928 -6.198 1.00 91.50 202 ALA A O 1
ATOM 1522 N N . ALA A 1 203 ? 22.987 3.396 -7.833 1.00 90.56 203 ALA A N 1
ATOM 1523 C CA . ALA A 1 203 ? 21.714 2.747 -7.533 1.00 90.56 203 ALA A CA 1
ATOM 1524 C C . ALA A 1 203 ? 21.726 2.047 -6.160 1.00 90.56 203 ALA A C 1
ATOM 1526 O O . ALA A 1 203 ? 20.770 2.185 -5.403 1.00 90.56 203 ALA A O 1
ATOM 1527 N N . VAL A 1 204 ? 22.818 1.372 -5.784 1.00 90.50 204 VAL A N 1
ATOM 1528 C CA . VAL A 1 204 ? 22.996 0.782 -4.442 1.00 90.50 204 VAL A CA 1
ATOM 1529 C C . VAL A 1 204 ? 22.895 1.863 -3.367 1.00 90.50 204 VAL A C 1
ATOM 1531 O O . VAL A 1 204 ? 22.161 1.690 -2.396 1.00 90.50 204 VAL A O 1
ATOM 1534 N N . ALA A 1 205 ? 23.583 2.996 -3.549 1.00 88.25 205 ALA A N 1
ATOM 1535 C CA . ALA A 1 205 ? 23.517 4.114 -2.611 1.00 88.25 205 ALA A CA 1
ATOM 1536 C C . ALA A 1 205 ? 22.091 4.682 -2.497 1.00 88.25 205 ALA A C 1
ATOM 1538 O O . ALA A 1 205 ? 21.604 4.907 -1.390 1.00 88.25 205 ALA A O 1
ATOM 1539 N N . GLY A 1 206 ? 21.393 4.852 -3.625 1.00 84.94 206 GLY A N 1
ATOM 1540 C CA . GLY A 1 206 ? 19.997 5.291 -3.639 1.00 84.94 206 GLY A CA 1
ATOM 1541 C C . GLY A 1 206 ? 19.055 4.316 -2.924 1.00 84.94 206 GLY A C 1
ATOM 1542 O O . GLY A 1 206 ? 18.245 4.723 -2.089 1.00 84.94 206 GLY A O 1
ATOM 1543 N N . TYR A 1 207 ? 19.208 3.017 -3.177 1.00 85.81 207 TYR A N 1
ATOM 1544 C CA . TYR A 1 207 ? 18.427 1.981 -2.505 1.00 85.81 207 TYR A CA 1
ATOM 1545 C C . TYR A 1 207 ? 18.698 1.950 -0.994 1.00 85.81 207 TYR A C 1
ATOM 1547 O O . TYR A 1 207 ? 17.763 1.848 -0.202 1.00 85.81 207 TYR A O 1
ATOM 1555 N N . ALA A 1 208 ? 19.959 2.094 -0.577 1.00 83.19 208 ALA A N 1
ATOM 1556 C CA . ALA A 1 208 ? 20.334 2.144 0.834 1.00 83.19 208 ALA A CA 1
ATOM 1557 C C . ALA A 1 208 ? 19.674 3.328 1.558 1.00 83.19 208 ALA A C 1
ATOM 1559 O O . ALA A 1 208 ? 19.146 3.152 2.655 1.00 83.19 208 ALA A O 1
ATOM 1560 N N . VAL A 1 209 ? 19.619 4.509 0.929 1.00 84.38 209 VAL A N 1
ATOM 1561 C CA . VAL A 1 209 ? 18.890 5.668 1.472 1.00 84.38 209 VAL A CA 1
ATOM 1562 C C . VAL A 1 209 ? 17.408 5.336 1.661 1.00 84.38 209 VAL A C 1
ATOM 1564 O O . VAL A 1 209 ? 16.854 5.592 2.729 1.00 84.38 209 VAL A O 1
ATOM 1567 N N . ALA A 1 210 ? 16.768 4.710 0.672 1.00 79.69 210 ALA A N 1
ATOM 1568 C CA . ALA A 1 210 ? 15.366 4.311 0.783 1.00 79.69 210 ALA A CA 1
ATOM 1569 C C . ALA A 1 210 ? 15.125 3.239 1.863 1.00 79.69 210 ALA A C 1
ATOM 1571 O O . ALA A 1 210 ? 14.116 3.293 2.567 1.00 79.69 210 ALA A O 1
ATOM 1572 N N . ALA A 1 211 ? 16.041 2.281 2.023 1.00 77.75 211 ALA A N 1
ATOM 1573 C CA . ALA A 1 211 ? 15.971 1.259 3.067 1.00 77.75 211 ALA A CA 1
ATOM 1574 C C . ALA A 1 211 ? 16.094 1.874 4.472 1.00 77.75 211 ALA A C 1
ATOM 1576 O O . ALA A 1 211 ? 15.301 1.552 5.355 1.00 77.75 211 ALA A O 1
ATOM 1577 N N . VAL A 1 212 ? 17.015 2.825 4.666 1.00 74.81 212 VAL A N 1
ATOM 1578 C CA . VAL A 1 212 ? 17.179 3.558 5.935 1.00 74.81 212 VAL A CA 1
ATOM 1579 C C . VAL A 1 212 ? 15.940 4.391 6.262 1.00 74.81 212 VAL A C 1
ATOM 1581 O O . VAL A 1 212 ? 15.475 4.368 7.399 1.00 74.81 212 VAL A O 1
ATOM 1584 N N . VAL A 1 213 ? 15.371 5.093 5.276 1.00 70.00 213 VAL A N 1
ATOM 1585 C CA . VAL A 1 213 ? 14.151 5.899 5.467 1.00 70.00 213 VAL A CA 1
ATOM 1586 C C . VAL A 1 213 ? 12.950 5.028 5.842 1.00 70.00 213 VAL A C 1
ATOM 1588 O O . VAL A 1 213 ? 12.123 5.446 6.653 1.00 70.00 213 VAL A O 1
ATOM 1591 N N . ARG A 1 214 ? 12.846 3.818 5.281 1.00 68.75 214 ARG A N 1
ATOM 1592 C CA . ARG A 1 214 ? 11.761 2.880 5.603 1.00 68.75 214 ARG A CA 1
ATOM 1593 C C . ARG A 1 214 ? 11.988 2.088 6.887 1.00 68.75 214 ARG A C 1
ATOM 1595 O O . ARG A 1 214 ? 11.015 1.667 7.499 1.00 68.75 214 ARG A O 1
ATOM 1602 N N . GLY A 1 215 ? 13.240 1.908 7.303 1.00 71.06 215 GLY A N 1
ATOM 1603 C CA . GLY A 1 215 ? 13.601 1.034 8.419 1.00 71.06 215 GLY A CA 1
ATOM 1604 C C . GLY A 1 215 ? 13.510 -0.460 8.083 1.00 71.06 215 GLY A C 1
ATOM 1605 O O . GLY A 1 215 ? 13.506 -1.279 8.995 1.00 71.06 215 GLY A O 1
ATOM 1606 N N . GLU A 1 216 ? 13.441 -0.816 6.797 1.00 71.88 216 GLU A N 1
ATOM 1607 C CA . GLU A 1 216 ? 13.281 -2.192 6.313 1.00 71.88 216 GLU A CA 1
ATOM 1608 C C . GLU A 1 216 ? 14.187 -2.455 5.102 1.00 71.88 216 GLU A C 1
ATOM 1610 O O . GLU A 1 216 ? 14.369 -1.593 4.236 1.00 71.88 216 GLU A O 1
ATOM 1615 N N . PHE A 1 217 ? 14.742 -3.668 5.030 1.00 78.12 217 PHE A N 1
ATOM 1616 C CA . PHE A 1 217 ? 15.588 -4.135 3.933 1.00 78.12 217 PHE A CA 1
ATOM 1617 C C . PHE A 1 217 ? 15.026 -5.436 3.353 1.00 78.12 217 PHE A C 1
ATOM 1619 O O . PHE A 1 217 ? 14.747 -6.376 4.094 1.00 78.12 217 PHE A O 1
ATOM 1626 N N . SER A 1 218 ? 14.903 -5.506 2.025 1.00 77.06 218 SER A N 1
ATOM 1627 C CA . SER A 1 218 ? 14.458 -6.705 1.313 1.00 77.06 218 SER A CA 1
ATOM 1628 C C . SER A 1 218 ? 15.429 -7.041 0.189 1.00 77.06 218 SER A C 1
ATOM 1630 O O . SER A 1 218 ? 15.693 -6.223 -0.690 1.00 77.06 218 SER A O 1
ATOM 1632 N N . LEU A 1 219 ? 15.949 -8.268 0.203 1.00 73.50 219 LEU A N 1
ATOM 1633 C CA . LEU A 1 219 ? 16.937 -8.719 -0.775 1.00 73.50 219 LEU A CA 1
ATOM 1634 C C . LEU A 1 219 ? 16.326 -8.876 -2.179 1.00 73.50 219 LEU A C 1
ATOM 1636 O O . LEU A 1 219 ? 16.963 -8.528 -3.172 1.00 73.50 219 LEU A O 1
ATOM 1640 N N . SER A 1 220 ? 15.071 -9.331 -2.264 1.00 69.50 220 SER A N 1
ATOM 1641 C CA . SER A 1 220 ? 14.332 -9.434 -3.528 1.00 69.50 220 SER A CA 1
ATOM 1642 C C . SER A 1 220 ? 14.012 -8.055 -4.108 1.00 69.50 220 SER A C 1
ATOM 1644 O O . SER A 1 220 ? 14.221 -7.820 -5.299 1.00 69.50 220 SER A O 1
ATOM 1646 N N . ALA A 1 221 ? 13.597 -7.107 -3.263 1.00 73.31 221 ALA A N 1
ATOM 1647 C CA . ALA A 1 221 ? 13.354 -5.731 -3.684 1.00 73.31 221 ALA A CA 1
ATOM 1648 C C . ALA A 1 221 ? 14.654 -5.003 -4.062 1.00 73.31 221 ALA A C 1
ATOM 1650 O O . ALA A 1 221 ? 14.643 -4.164 -4.959 1.00 73.31 221 ALA A O 1
ATOM 1651 N N . ALA A 1 222 ? 15.777 -5.322 -3.412 1.00 79.50 222 ALA A N 1
ATOM 1652 C CA . ALA A 1 222 ? 17.088 -4.771 -3.745 1.00 79.50 222 ALA A CA 1
ATOM 1653 C C . ALA A 1 222 ? 17.550 -5.213 -5.137 1.00 79.50 222 ALA A C 1
ATOM 1655 O O . ALA A 1 222 ? 18.036 -4.387 -5.906 1.00 79.50 222 ALA A O 1
ATOM 1656 N N . ALA A 1 223 ? 17.348 -6.486 -5.493 1.00 78.69 223 ALA A N 1
ATOM 1657 C CA . ALA A 1 223 ? 17.735 -7.003 -6.804 1.00 78.69 223 ALA A CA 1
ATOM 1658 C C . ALA A 1 223 ? 17.077 -6.204 -7.939 1.00 78.69 223 ALA A C 1
ATOM 1660 O O . ALA A 1 223 ? 17.771 -5.687 -8.814 1.00 78.69 223 ALA A O 1
ATOM 1661 N N . PHE A 1 224 ? 15.754 -6.029 -7.888 1.00 81.69 224 PHE A N 1
ATOM 1662 C CA . PHE A 1 224 ? 15.038 -5.244 -8.894 1.00 81.69 224 PHE A CA 1
ATOM 1663 C C . PHE A 1 224 ? 15.306 -3.736 -8.756 1.00 81.69 224 PHE A C 1
ATOM 1665 O O . PHE A 1 224 ? 15.633 -3.074 -9.740 1.00 81.69 224 PHE A O 1
ATOM 1672 N N . GLY A 1 225 ? 15.237 -3.200 -7.534 1.00 83.38 225 GLY A N 1
ATOM 1673 C CA . GLY A 1 225 ? 15.371 -1.771 -7.238 1.00 83.38 225 GLY A CA 1
ATOM 1674 C C . GLY A 1 225 ? 16.753 -1.179 -7.522 1.00 83.38 225 GLY A C 1
ATOM 1675 O O . GLY A 1 225 ? 16.867 0.035 -7.654 1.00 83.38 225 GLY A O 1
ATOM 1676 N N . ILE A 1 226 ? 17.791 -2.007 -7.652 1.00 89.56 226 ILE A N 1
ATOM 1677 C CA . ILE A 1 226 ? 19.150 -1.580 -8.017 1.00 89.56 226 ILE A CA 1
ATOM 1678 C C . ILE A 1 226 ? 19.421 -1.846 -9.499 1.00 89.56 226 ILE A C 1
ATOM 1680 O O . ILE A 1 226 ? 19.911 -0.964 -10.209 1.00 89.56 226 ILE A O 1
ATOM 1684 N N . LEU A 1 227 ? 19.095 -3.050 -9.983 1.00 90.31 227 LEU A N 1
ATOM 1685 C CA . LEU A 1 227 ? 19.427 -3.465 -11.344 1.00 90.31 227 LEU A CA 1
ATOM 1686 C C . LEU A 1 227 ? 18.664 -2.652 -12.393 1.00 90.31 227 LEU A C 1
ATOM 1688 O O . LEU A 1 227 ? 19.258 -2.194 -13.371 1.00 90.31 227 LEU A O 1
ATOM 1692 N N . TRP A 1 228 ? 17.363 -2.443 -12.184 1.00 91.06 228 TRP A N 1
ATOM 1693 C CA . TRP A 1 228 ? 16.522 -1.738 -13.147 1.00 91.06 228 TRP A CA 1
ATOM 1694 C C . TRP A 1 228 ? 16.969 -0.278 -13.366 1.00 91.06 228 TRP A C 1
ATOM 1696 O O . TRP A 1 228 ? 17.212 0.095 -14.519 1.00 91.06 228 TRP A O 1
ATOM 1706 N N . PRO A 1 229 ? 17.193 0.546 -12.321 1.00 94.00 229 PRO A N 1
ATOM 1707 C CA . PRO A 1 229 ? 17.712 1.904 -12.497 1.00 94.00 229 PRO A CA 1
ATOM 1708 C C . PRO A 1 229 ? 19.103 1.981 -13.120 1.00 94.00 229 PRO A C 1
ATOM 1710 O O . PRO A 1 229 ? 19.363 2.885 -13.918 1.00 94.00 229 PRO A O 1
ATOM 1713 N N . ALA A 1 230 ? 19.979 1.024 -12.809 1.00 93.94 230 ALA A N 1
ATOM 1714 C CA . ALA A 1 230 ? 21.299 0.940 -13.419 1.00 93.94 230 ALA A CA 1
ATOM 1715 C C . ALA A 1 230 ? 21.202 0.679 -14.935 1.00 93.94 230 ALA A C 1
ATOM 1717 O O . ALA A 1 230 ? 21.807 1.403 -15.727 1.00 93.94 230 ALA A O 1
ATOM 1718 N N . MET A 1 231 ? 20.375 -0.281 -15.361 1.00 94.50 231 MET A N 1
ATOM 1719 C CA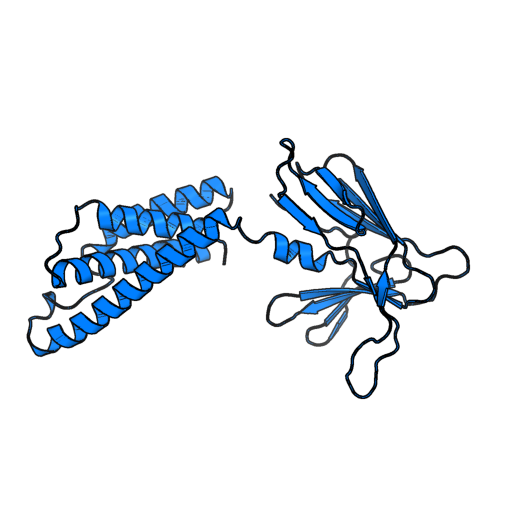 . MET A 1 231 ? 20.138 -0.566 -16.784 1.00 94.50 231 MET A CA 1
ATOM 1720 C C . MET A 1 231 ? 19.470 0.606 -17.516 1.00 94.50 231 MET A C 1
ATOM 1722 O O . MET A 1 231 ? 19.832 0.930 -18.647 1.00 94.50 231 MET A O 1
ATOM 1726 N N . ALA A 1 232 ? 18.509 1.275 -16.879 1.00 94.00 232 ALA A N 1
ATOM 1727 C CA . ALA A 1 232 ? 17.858 2.441 -17.465 1.00 94.00 232 ALA A CA 1
ATOM 1728 C C . ALA A 1 232 ? 18.836 3.616 -17.656 1.00 94.00 232 ALA A C 1
ATOM 1730 O O . ALA A 1 232 ? 18.754 4.335 -18.653 1.00 94.00 232 ALA A O 1
ATOM 1731 N N . ALA A 1 233 ? 19.804 3.788 -16.750 1.00 94.44 233 ALA A N 1
ATOM 1732 C CA . ALA A 1 233 ? 20.844 4.804 -16.880 1.00 94.44 233 ALA A CA 1
ATOM 1733 C C . ALA A 1 233 ? 21.806 4.526 -18.048 1.00 94.44 233 ALA A C 1
ATOM 1735 O O . ALA A 1 233 ? 22.152 5.462 -18.775 1.00 94.44 233 ALA A O 1
ATOM 1736 N N . THR A 1 234 ? 22.195 3.265 -18.284 1.00 94.38 234 THR A N 1
ATOM 1737 C CA . THR A 1 234 ? 23.022 2.919 -19.458 1.00 94.38 234 THR A CA 1
ATOM 1738 C C . THR A 1 234 ? 22.255 3.143 -20.764 1.00 94.38 234 THR A C 1
ATOM 1740 O O . THR A 1 234 ? 22.824 3.657 -21.729 1.00 94.38 234 THR A O 1
ATOM 1743 N N . ALA A 1 235 ? 20.948 2.853 -20.790 1.00 94.31 235 ALA A N 1
ATOM 1744 C CA . ALA A 1 235 ? 20.078 3.166 -21.925 1.00 94.31 235 ALA A CA 1
ATOM 1745 C C . ALA A 1 235 ? 19.992 4.679 -22.186 1.00 94.31 235 ALA A C 1
ATOM 1747 O O . ALA A 1 235 ? 20.119 5.141 -23.320 1.00 94.31 235 ALA A O 1
ATOM 1748 N N . LEU A 1 236 ? 19.808 5.479 -21.134 1.00 93.56 236 LEU A N 1
ATOM 1749 C 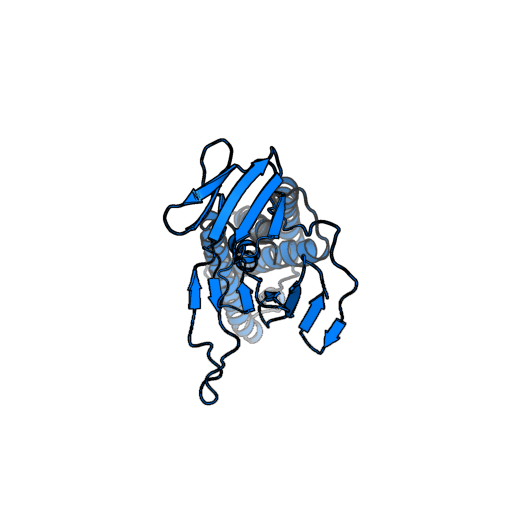CA . LEU A 1 236 ? 19.719 6.933 -21.253 1.00 93.56 236 LEU A CA 1
ATOM 1750 C C . LEU A 1 236 ? 21.005 7.534 -21.836 1.00 93.56 236 LEU A C 1
ATOM 1752 O O . LEU A 1 236 ? 20.936 8.355 -22.754 1.00 93.56 236 LEU A O 1
ATOM 1756 N N . ALA A 1 237 ? 22.166 7.099 -21.340 1.00 91.81 237 ALA A N 1
ATOM 1757 C CA . ALA A 1 237 ? 23.466 7.545 -21.830 1.00 91.81 237 ALA A CA 1
ATOM 1758 C C . ALA A 1 237 ? 23.671 7.186 -23.311 1.00 91.81 237 ALA A C 1
ATOM 1760 O O . ALA A 1 237 ? 24.043 8.047 -24.114 1.00 91.81 237 ALA A O 1
ATOM 1761 N N . TYR A 1 238 ? 23.347 5.946 -23.690 1.00 92.31 238 TYR A N 1
ATOM 1762 C CA . TYR A 1 238 ? 23.442 5.477 -25.070 1.00 92.31 238 TYR A CA 1
ATOM 1763 C C . TYR A 1 238 ? 22.538 6.272 -26.024 1.00 92.31 238 TYR A C 1
ATOM 1765 O O . TYR A 1 238 ? 22.994 6.783 -27.052 1.00 92.31 238 TYR A O 1
ATOM 1773 N N . ALA A 1 239 ? 21.257 6.423 -25.677 1.00 92.12 239 ALA A N 1
ATOM 1774 C CA . ALA A 1 239 ? 20.287 7.141 -26.499 1.00 92.12 239 ALA A CA 1
ATOM 1775 C C . ALA A 1 239 ? 20.639 8.631 -26.656 1.00 92.12 239 ALA A C 1
ATOM 1777 O O . ALA A 1 239 ? 20.447 9.196 -27.736 1.00 92.12 239 ALA A O 1
ATOM 1778 N N . ALA A 1 240 ? 21.164 9.269 -25.604 1.00 90.25 240 ALA A N 1
ATOM 1779 C CA . ALA A 1 240 ? 21.622 10.655 -25.657 1.00 90.25 240 ALA A CA 1
ATOM 1780 C C . ALA A 1 240 ? 22.846 10.815 -26.571 1.00 90.25 240 ALA A C 1
ATOM 1782 O O . ALA A 1 240 ? 22.812 11.649 -27.480 1.00 90.25 240 ALA A O 1
ATOM 1783 N N . GLY A 1 241 ? 23.865 9.965 -26.404 1.00 89.25 241 GLY A N 1
ATOM 1784 C CA . GLY A 1 241 ? 25.074 9.988 -27.231 1.00 89.25 241 GLY A CA 1
ATOM 1785 C C . GLY A 1 241 ? 24.769 9.784 -28.717 1.00 89.25 241 GLY A C 1
ATOM 1786 O O . GLY A 1 241 ? 25.242 10.540 -29.564 1.00 89.25 241 GLY A O 1
ATOM 1787 N N . ARG A 1 242 ? 23.868 8.849 -29.042 1.00 88.44 242 ARG A N 1
ATOM 1788 C CA . ARG A 1 242 ? 23.394 8.602 -30.418 1.00 88.44 242 ARG A CA 1
ATOM 1789 C C . ARG A 1 242 ? 22.647 9.774 -31.053 1.00 88.44 242 ARG A C 1
ATOM 1791 O O . ARG A 1 242 ? 22.583 9.856 -32.275 1.00 88.44 242 ARG A O 1
ATOM 1798 N N . ARG A 1 243 ? 22.069 10.668 -30.249 1.00 84.81 243 ARG A N 1
ATOM 1799 C CA . ARG A 1 243 ? 21.400 11.895 -30.713 1.00 84.81 243 ARG A CA 1
ATOM 1800 C C . ARG A 1 243 ? 22.322 13.119 -30.688 1.00 84.81 243 ARG A C 1
ATOM 1802 O O . ARG A 1 243 ? 21.829 14.238 -30.788 1.00 84.81 243 ARG A O 1
ATOM 1809 N N . GLY A 1 244 ? 23.633 12.924 -30.523 1.00 86.56 244 GLY A N 1
ATOM 1810 C CA . GLY A 1 244 ? 24.610 14.012 -30.458 1.00 86.56 244 GLY A CA 1
ATOM 1811 C C . GLY A 1 244 ? 24.533 14.839 -29.172 1.00 86.56 244 GLY A C 1
ATOM 1812 O O . GLY A 1 244 ? 25.075 15.939 -29.124 1.00 86.56 244 GLY A O 1
ATOM 1813 N N . ARG A 1 245 ? 23.856 14.344 -28.126 1.00 85.81 245 ARG A N 1
ATOM 1814 C CA . ARG A 1 245 ? 23.830 14.994 -26.812 1.00 85.81 245 ARG A CA 1
ATOM 1815 C C . ARG A 1 245 ? 24.916 14.413 -25.922 1.00 85.81 245 ARG A C 1
ATOM 1817 O O . ARG A 1 245 ? 24.923 13.217 -25.641 1.00 85.81 245 ARG A O 1
ATOM 1824 N N . THR A 1 246 ? 25.781 15.278 -25.415 1.00 84.56 246 THR A N 1
ATOM 1825 C CA . THR A 1 246 ? 26.748 14.939 -24.374 1.00 84.56 246 THR A CA 1
ATOM 1826 C C . THR A 1 246 ? 26.119 15.193 -23.009 1.00 84.56 246 THR A C 1
ATOM 1828 O O . THR A 1 246 ? 25.834 16.326 -22.626 1.00 84.56 246 THR A O 1
ATOM 1831 N N . LEU A 1 247 ? 25.848 14.119 -22.270 1.00 86.94 247 LEU A N 1
ATOM 1832 C CA . LEU A 1 247 ? 25.419 14.233 -20.879 1.00 86.94 247 LEU A CA 1
ATOM 1833 C C . LEU A 1 247 ? 26.643 14.437 -19.976 1.00 86.94 247 LEU A C 1
ATOM 1835 O O . LEU A 1 247 ? 27.705 13.868 -20.247 1.00 86.94 247 LEU A O 1
ATOM 1839 N N . PRO A 1 248 ? 26.522 15.214 -18.885 1.00 91.44 248 PRO A N 1
ATOM 1840 C CA . PRO A 1 248 ? 27.589 15.293 -17.903 1.00 91.44 248 PRO A CA 1
ATOM 1841 C C . PRO A 1 248 ? 27.804 13.922 -17.250 1.00 91.44 248 PRO A C 1
ATOM 1843 O O . PRO A 1 248 ? 26.863 13.144 -17.085 1.00 91.44 248 PRO A O 1
ATOM 1846 N N . ARG A 1 249 ? 29.043 13.636 -16.832 1.00 87.38 249 ARG A N 1
ATOM 1847 C CA . ARG A 1 249 ? 29.443 12.320 -16.287 1.00 87.38 249 ARG A CA 1
ATOM 1848 C C . ARG A 1 249 ? 28.606 11.858 -15.089 1.00 87.38 249 ARG A C 1
ATOM 1850 O O . ARG A 1 249 ? 28.472 10.663 -14.863 1.00 87.38 249 ARG A O 1
ATOM 1857 N N . TRP A 1 250 ? 28.027 12.794 -14.339 1.00 88.25 250 TRP A N 1
ATOM 1858 C CA . TRP A 1 250 ? 27.180 12.502 -13.185 1.00 88.25 250 TRP A CA 1
ATOM 1859 C C . TRP A 1 250 ? 25.715 12.206 -13.545 1.00 88.25 250 TRP A C 1
ATOM 1861 O O . TRP A 1 250 ? 24.994 11.693 -12.695 1.00 88.25 250 TRP A O 1
ATOM 1871 N N . ALA A 1 251 ? 25.256 12.483 -14.772 1.00 91.62 251 ALA A N 1
ATOM 1872 C CA . ALA A 1 251 ? 23.844 12.345 -15.141 1.00 91.62 251 ALA A CA 1
ATOM 1873 C C . ALA A 1 251 ? 23.345 10.896 -15.053 1.00 91.62 251 ALA A C 1
ATOM 1875 O O . ALA A 1 251 ? 22.286 10.653 -14.483 1.00 91.62 251 ALA A O 1
ATOM 1876 N N . GLY A 1 252 ? 24.114 9.936 -15.579 1.00 91.88 252 GLY A N 1
ATOM 1877 C CA . GLY A 1 252 ? 23.793 8.508 -15.476 1.00 91.88 252 GLY A CA 1
ATOM 1878 C C . GLY A 1 252 ? 23.723 8.032 -14.018 1.00 91.88 252 GLY A C 1
ATOM 1879 O O . GLY A 1 252 ? 22.681 7.520 -13.608 1.00 91.88 252 GLY A O 1
ATOM 1880 N N . PRO A 1 253 ? 24.775 8.256 -13.206 1.00 93.56 253 PRO A N 1
ATOM 1881 C CA . PRO A 1 253 ? 24.762 7.945 -11.777 1.00 93.56 253 PRO A CA 1
ATOM 1882 C C . PRO A 1 253 ? 23.600 8.591 -11.012 1.00 93.56 253 PRO A C 1
ATOM 1884 O O . PRO A 1 253 ? 22.919 7.914 -10.248 1.00 93.56 253 PRO A O 1
ATOM 1887 N N . ALA A 1 254 ? 23.322 9.876 -11.246 1.00 92.00 254 ALA A N 1
ATOM 1888 C CA . ALA A 1 254 ? 22.212 10.571 -10.599 1.00 92.00 254 ALA A CA 1
ATOM 1889 C C . ALA A 1 254 ? 20.855 9.979 -11.005 1.00 92.00 254 ALA A C 1
ATOM 1891 O O . ALA A 1 254 ? 20.003 9.755 -10.150 1.00 92.00 254 ALA A O 1
ATOM 1892 N N . PHE A 1 255 ? 20.665 9.669 -12.290 1.00 94.19 255 PHE A N 1
ATOM 1893 C CA . PHE A 1 255 ? 19.445 9.038 -12.788 1.00 94.19 255 PHE A CA 1
ATOM 1894 C C . PHE A 1 255 ? 19.213 7.660 -12.152 1.00 94.19 255 PHE A C 1
ATOM 1896 O O . PHE A 1 255 ? 18.097 7.374 -11.715 1.00 94.19 255 PHE A O 1
ATOM 1903 N N . ALA A 1 256 ? 20.266 6.844 -12.044 1.00 93.75 256 ALA A N 1
ATOM 1904 C CA . ALA A 1 256 ? 20.219 5.533 -11.402 1.00 93.75 256 ALA A CA 1
ATOM 1905 C C . ALA A 1 256 ? 19.917 5.633 -9.897 1.00 93.75 256 ALA A C 1
ATOM 1907 O O . ALA A 1 256 ? 19.050 4.920 -9.395 1.00 93.75 256 ALA A O 1
ATOM 1908 N N . ALA A 1 257 ? 20.577 6.553 -9.185 1.00 92.12 257 ALA A N 1
ATOM 1909 C CA . ALA A 1 257 ? 20.342 6.783 -7.762 1.00 92.12 257 ALA A CA 1
ATOM 1910 C C . ALA A 1 257 ? 18.903 7.242 -7.485 1.00 92.12 257 ALA A C 1
ATOM 1912 O O . ALA A 1 257 ? 18.249 6.695 -6.602 1.00 92.12 257 ALA A O 1
ATOM 1913 N N . VAL A 1 258 ? 18.382 8.198 -8.263 1.00 91.00 258 VAL A N 1
ATOM 1914 C CA . VAL A 1 258 ? 16.999 8.688 -8.127 1.00 91.00 258 VAL A CA 1
ATOM 1915 C C . VAL A 1 258 ? 15.994 7.566 -8.379 1.00 91.00 258 VAL A C 1
ATOM 1917 O O . VAL A 1 258 ? 15.079 7.387 -7.579 1.00 91.00 258 VAL A O 1
ATOM 1920 N N . GLY A 1 259 ? 16.187 6.768 -9.433 1.00 87.50 259 GLY A N 1
ATOM 1921 C CA . GLY A 1 259 ? 15.340 5.605 -9.696 1.00 87.50 259 GLY A CA 1
ATOM 1922 C C . GLY A 1 259 ? 15.353 4.616 -8.533 1.00 87.50 259 GLY A C 1
ATOM 1923 O O . GLY A 1 259 ? 14.298 4.205 -8.060 1.00 87.50 259 GLY A O 1
ATOM 1924 N N . ALA A 1 260 ? 16.533 4.293 -8.005 1.00 89.19 260 ALA A N 1
ATOM 1925 C CA . ALA A 1 260 ? 16.666 3.360 -6.892 1.00 89.19 260 ALA A CA 1
ATOM 1926 C C . ALA A 1 260 ? 16.064 3.888 -5.581 1.00 89.19 260 ALA A C 1
ATOM 1928 O O . ALA A 1 260 ? 15.506 3.105 -4.817 1.00 89.19 260 ALA A O 1
ATOM 1929 N N . VAL A 1 261 ? 16.104 5.203 -5.332 1.00 86.62 261 VAL A N 1
ATOM 1930 C CA . VAL A 1 261 ? 15.388 5.822 -4.202 1.00 86.62 261 VAL A CA 1
ATOM 1931 C C . VAL A 1 261 ? 13.876 5.700 -4.388 1.00 86.62 261 VAL A C 1
ATOM 1933 O O . VAL A 1 261 ? 13.180 5.356 -3.437 1.00 86.62 261 VAL A O 1
ATOM 1936 N N . LEU A 1 262 ? 13.361 5.960 -5.594 1.00 84.69 262 LEU A N 1
ATOM 1937 C CA . LEU A 1 262 ? 11.924 5.930 -5.887 1.00 84.69 262 LEU A CA 1
ATOM 1938 C C . LEU A 1 262 ? 11.359 4.507 -5.796 1.00 84.69 262 LEU A C 1
ATOM 1940 O O . LEU A 1 262 ? 10.403 4.277 -5.065 1.00 84.69 262 LEU A O 1
ATOM 1944 N N . TYR A 1 263 ? 11.980 3.536 -6.465 1.00 75.56 263 TYR A N 1
ATOM 1945 C CA . TYR A 1 263 ? 11.562 2.128 -6.401 1.00 75.56 263 TYR A CA 1
ATOM 1946 C C . TYR A 1 263 ? 11.890 1.468 -5.070 1.00 75.56 263 TYR A C 1
ATOM 1948 O O . TYR A 1 263 ? 11.136 0.617 -4.604 1.00 75.56 263 TYR A O 1
ATOM 1956 N N . GLY A 1 264 ? 12.991 1.890 -4.447 1.00 72.56 264 GLY A N 1
ATOM 1957 C CA . GLY A 1 264 ? 13.257 1.629 -3.049 1.00 72.56 264 GLY A CA 1
ATOM 1958 C C . GLY A 1 264 ? 12.043 2.054 -2.243 1.00 72.56 264 GLY A C 1
ATOM 1959 O O . GLY A 1 264 ? 11.388 1.202 -1.692 1.00 72.56 264 GLY A O 1
ATOM 1960 N N . ALA A 1 265 ? 11.643 3.319 -2.237 1.00 67.12 265 ALA A N 1
ATOM 1961 C CA . ALA A 1 265 ? 10.563 3.807 -1.380 1.00 67.12 265 ALA A CA 1
ATOM 1962 C C . ALA A 1 265 ? 9.173 3.178 -1.626 1.00 67.12 265 ALA A C 1
ATOM 1964 O O . ALA A 1 265 ? 8.360 3.188 -0.703 1.00 67.12 265 ALA A O 1
ATOM 1965 N N . LEU A 1 266 ? 8.895 2.639 -2.819 1.00 63.62 266 LEU A N 1
ATOM 1966 C CA . LEU A 1 266 ? 7.536 2.285 -3.250 1.00 63.62 266 LEU A CA 1
ATOM 1967 C C . LEU A 1 266 ? 7.026 0.881 -2.900 1.00 63.62 266 LEU A C 1
ATOM 1969 O O . LEU A 1 266 ? 5.839 0.684 -3.086 1.00 63.62 266 LEU A O 1
ATOM 1973 N N . ALA A 1 267 ? 7.856 -0.043 -2.391 1.00 53.81 267 ALA A N 1
ATOM 1974 C CA . ALA A 1 267 ? 7.450 -1.414 -2.007 1.00 53.81 267 ALA A CA 1
ATOM 1975 C C . ALA A 1 267 ? 6.389 -2.045 -2.945 1.00 53.81 267 ALA A C 1
ATOM 1977 O O . ALA A 1 267 ? 5.199 -2.019 -2.644 1.00 53.81 267 ALA A O 1
ATOM 1978 N N . ILE A 1 268 ? 6.833 -2.602 -4.077 1.00 45.34 268 ILE A N 1
ATOM 1979 C CA . ILE A 1 268 ? 6.015 -3.562 -4.842 1.00 45.34 268 ILE A CA 1
ATOM 1980 C C . ILE A 1 268 ? 5.940 -4.867 -4.046 1.00 45.34 268 ILE A C 1
ATOM 1982 O O . ILE A 1 268 ? 7.010 -5.263 -3.519 1.00 45.34 268 ILE A O 1
#

pLDDT: mean 78.55, std 13.18, range [43.28, 94.5]

Radius of gyration: 25.85 Å; chains: 1; bounding box: 65×41×64 Å

Secondary structure (DSSP, 8-state):
--EEE--TT---PPEEETTEEEEEEEETTEEEEEEEETTEEEEEEEESSPPPTT---EEEEEEETT-EEEE-TTS-EEEE-TT--EEEEEPPPEEE-S-B-TTT--B--EEEPEEEEEEETTEEEEEEE--TT-SEEE-STHHHHHHT---HHHHHHHHHHHHHHHHHHHHHHHHHHHHTTTS-GGGS--TTSTTHHHHHHHHHHHHHHHHHHHT---HHHHHHHHHHHHHHHHHHHHHHHHTT----TTHHHHHHHHHHHHHHHH--

Sequence (268 aa):
MQITLQWKGGLPKPQLDGTRAEYTNAVPGADVVVEATRTGFEQFVEIKQQPAEGGYTYTLPLKAKGLIAKQLADGSVQFTDKNNKKQAVMPAPVMWDATVDERSGEHTHHAKVGLKVVQKGSSVDLVVTPDAGFVTVDPSTSSLSNVFDPSPLLVVPAVLWTVVAAAAVIASVTLSGRARRREPESAVWNPFGPDLPYVALAAVAGYAVAAVVRGEFSLSAAAFGILWPAMAATALAYAAGRRGRTLPRWAGPAFAAVGAVLYGALAI